Protein AF-A0A972FW28-F1 (afdb_monomer_lite)

pLDDT: mean 92.09, std 13.22, range [39.72, 98.81]

Sequence (197 aa):
MSNLDALEMPASIESLQFKFINSFEPTNIYWDKGSGAKMDGAFWRPAPPQGYFILGDYCQGNYLQPSGQVLVVKDDGSGLLAKPVSYKQIWGDKKSGANEDGSIWMPEAPDGYTALGGVAQRGYTTPNLSNYRCVRNDLLTLGSAGELIWNDQKSGATEDISIWKIQSPGSSTPGTFFPQGNYNPVSSPVYVFKALS

Structure (mmCIF, N/CA/C/O backbone):
data_AF-A0A972FW28-F1
#
_entry.id   AF-A0A972FW28-F1
#
loop_
_atom_site.group_PDB
_atom_site.id
_atom_site.type_symbol
_atom_site.label_atom_id
_atom_site.label_alt_id
_atom_site.label_comp_id
_atom_site.label_asym_id
_atom_site.label_entity_id
_atom_site.label_seq_id
_atom_site.pdbx_PDB_ins_code
_atom_site.Cartn_x
_atom_site.Cartn_y
_atom_site.Cartn_z
_atom_site.occupancy
_atom_site.B_iso_or_equiv
_atom_site.auth_seq_id
_atom_site.auth_comp_id
_atom_site.auth_asym_id
_atom_site.auth_atom_id
_atom_site.pdbx_PDB_model_num
ATOM 1 N N . MET A 1 1 ? -36.035 2.568 51.839 1.00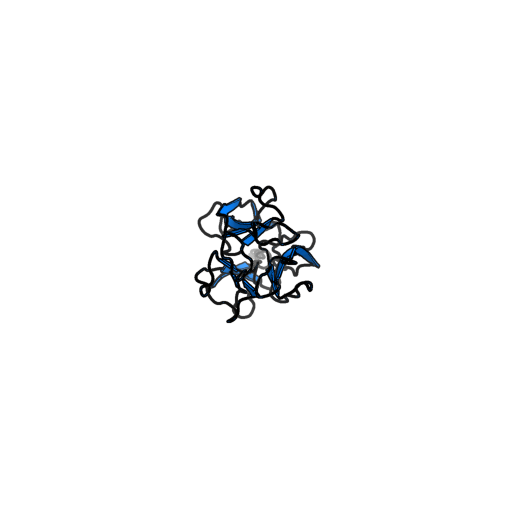 45.22 1 MET A N 1
ATOM 2 C CA . MET A 1 1 ? -36.123 1.761 50.606 1.00 45.22 1 MET A CA 1
ATOM 3 C C . MET A 1 1 ? -35.585 2.606 49.472 1.00 45.22 1 MET A C 1
ATOM 5 O O . MET A 1 1 ? -36.270 3.516 49.035 1.00 45.22 1 MET A O 1
ATOM 9 N N . SER A 1 2 ? -34.343 2.361 49.074 1.00 45.12 2 SER A N 1
ATOM 10 C CA . SER A 1 2 ? -33.757 2.944 47.867 1.00 45.12 2 SER A CA 1
ATOM 11 C C . SER A 1 2 ? -32.560 2.085 47.469 1.00 45.12 2 SER A C 1
ATOM 13 O O . SER A 1 2 ? -31.426 2.399 47.815 1.00 45.12 2 SER A O 1
ATOM 15 N N . ASN A 1 3 ? -32.824 0.971 46.790 1.00 39.72 3 ASN A N 1
ATOM 16 C CA . ASN A 1 3 ? -31.846 0.474 45.833 1.00 39.72 3 ASN A CA 1
ATOM 17 C C . ASN A 1 3 ? -32.174 1.206 44.539 1.00 39.72 3 ASN A C 1
ATOM 19 O O . ASN A 1 3 ? -33.173 0.904 43.892 1.00 39.72 3 ASN A O 1
ATOM 23 N N . LEU A 1 4 ? -31.387 2.242 44.246 1.00 46.62 4 LEU A N 1
ATOM 24 C CA . LEU A 1 4 ? -31.222 2.676 42.871 1.00 46.62 4 LEU A CA 1
ATOM 25 C C . LEU A 1 4 ? -30.594 1.489 42.150 1.00 46.62 4 LEU A C 1
ATOM 27 O O . LEU A 1 4 ? -29.535 1.017 42.570 1.00 46.62 4 LEU A O 1
ATOM 31 N N . ASP A 1 5 ? -31.261 1.015 41.107 1.00 47.22 5 ASP A N 1
ATOM 32 C CA . ASP A 1 5 ? -30.651 0.153 40.113 1.00 47.22 5 ASP A CA 1
ATOM 33 C C . ASP A 1 5 ? -29.319 0.785 39.705 1.00 47.22 5 ASP A C 1
ATOM 35 O O . ASP A 1 5 ? -29.266 1.901 39.177 1.00 47.22 5 ASP A O 1
ATOM 39 N N . ALA A 1 6 ? -28.227 0.096 40.030 1.00 47.06 6 ALA A N 1
ATOM 40 C CA . ALA A 1 6 ? -26.950 0.375 39.417 1.00 47.06 6 ALA A CA 1
ATOM 41 C C . ALA A 1 6 ? -27.167 0.161 37.920 1.00 47.06 6 ALA A C 1
ATOM 43 O O . ALA A 1 6 ? -27.346 -0.968 37.473 1.00 47.06 6 ALA A O 1
ATOM 44 N N . LEU A 1 7 ? -27.227 1.261 37.171 1.00 42.50 7 LEU A N 1
ATOM 45 C CA . LEU A 1 7 ? -27.084 1.255 35.725 1.00 42.50 7 LEU A CA 1
ATOM 46 C C . LEU A 1 7 ? -25.806 0.471 35.414 1.00 42.50 7 LEU A C 1
ATOM 48 O O . LEU A 1 7 ? -24.701 0.988 35.586 1.00 42.50 7 LEU A O 1
ATOM 52 N N . GLU A 1 8 ? -25.955 -0.789 35.011 1.00 46.81 8 GLU A N 1
ATOM 53 C CA . GLU A 1 8 ? -24.900 -1.518 34.324 1.00 46.81 8 GLU A CA 1
ATOM 54 C C . GLU A 1 8 ? -24.481 -0.653 33.135 1.00 46.81 8 GLU A C 1
ATOM 56 O O . GLU A 1 8 ? -25.237 -0.445 32.184 1.00 46.81 8 GLU A O 1
ATOM 61 N N . MET A 1 9 ? -23.285 -0.075 33.225 1.00 44.19 9 MET A N 1
ATOM 62 C CA . MET A 1 9 ? -22.660 0.579 32.086 1.00 44.19 9 MET A CA 1
ATOM 63 C C . MET A 1 9 ? -22.424 -0.501 31.020 1.00 44.19 9 MET A C 1
ATOM 65 O O . MET A 1 9 ? -21.802 -1.520 31.335 1.00 44.19 9 MET A O 1
ATOM 69 N N . PRO A 1 10 ? -22.915 -0.334 29.783 1.00 46.16 10 PRO A N 1
ATOM 70 C CA . PRO A 1 10 ? -22.813 -1.378 28.777 1.00 46.16 10 PRO A CA 1
ATOM 71 C C . PRO A 1 10 ? -21.361 -1.567 28.315 1.00 46.16 10 PRO A C 1
ATOM 73 O O . PRO A 1 10 ? -20.623 -0.595 28.196 1.00 46.16 10 PRO A O 1
ATOM 76 N N . ALA A 1 11 ? -21.025 -2.841 28.072 1.00 47.53 11 ALA A N 1
ATOM 77 C CA . ALA A 1 11 ? -19.997 -3.441 27.210 1.00 47.53 11 ALA A CA 1
ATOM 78 C C . ALA A 1 11 ? -18.666 -2.693 26.961 1.00 47.53 11 ALA A C 1
ATOM 80 O O . ALA A 1 11 ? -18.626 -1.537 26.561 1.00 47.53 11 ALA A O 1
ATOM 81 N N . SER A 1 12 ? -17.566 -3.442 27.109 1.00 50.25 12 SER A N 1
ATOM 82 C CA . SER A 1 12 ? -16.195 -3.136 26.669 1.00 50.25 12 SER A CA 1
ATOM 83 C C . SER A 1 12 ? -16.096 -2.059 25.583 1.00 50.25 12 SER A C 1
ATOM 85 O O . SER A 1 12 ? -16.604 -2.244 24.478 1.00 50.25 12 SER A O 1
ATOM 87 N N . ILE A 1 13 ? -15.391 -0.965 25.874 1.00 55.12 13 ILE A N 1
ATOM 88 C CA . ILE A 1 13 ? -15.011 0.010 24.852 1.00 55.12 13 ILE A CA 1
ATOM 89 C C . ILE A 1 13 ? -14.053 -0.714 23.900 1.00 55.12 13 ILE A C 1
ATOM 91 O O . ILE A 1 13 ? -12.895 -0.907 24.256 1.00 55.12 13 ILE A O 1
ATOM 95 N N . GLU A 1 14 ? -14.531 -1.151 22.731 1.00 68.75 14 GLU A N 1
ATOM 96 C CA . GLU A 1 14 ? -13.661 -1.641 21.659 1.00 68.75 14 GLU A CA 1
ATOM 97 C C . GLU A 1 14 ? -12.684 -0.509 21.309 1.00 68.75 14 GLU A C 1
ATOM 99 O O . GLU A 1 14 ? -13.082 0.530 20.774 1.00 68.75 14 GLU A O 1
ATOM 104 N N . SER A 1 15 ? -11.411 -0.658 21.679 1.00 86.25 15 SER A N 1
ATOM 105 C CA . SER A 1 15 ? -10.432 0.417 21.528 1.00 86.25 15 SER A CA 1
ATOM 106 C C . SER A 1 15 ? -9.489 0.139 20.360 1.00 86.25 15 SER A C 1
ATOM 108 O O . SER A 1 15 ? -8.637 -0.748 20.413 1.00 86.25 15 SER A O 1
ATOM 110 N N . LEU A 1 16 ? -9.613 0.934 19.292 1.00 94.06 16 LEU A N 1
ATOM 111 C CA . LEU A 1 16 ? -8.594 1.009 18.248 1.00 94.06 16 LEU A CA 1
ATOM 112 C C . LEU A 1 16 ? -7.635 2.161 18.547 1.00 94.06 16 LEU A C 1
ATOM 114 O O . LEU A 1 16 ? -8.039 3.318 18.657 1.00 94.06 16 LEU A O 1
ATOM 118 N N . GLN A 1 17 ? -6.350 1.845 18.646 1.00 95.19 17 GLN A N 1
ATOM 119 C CA . GLN A 1 17 ? -5.285 2.826 18.816 1.00 95.19 17 GLN A CA 1
ATOM 120 C C . GLN A 1 17 ? -4.613 3.114 17.479 1.00 95.19 17 GLN A C 1
ATOM 122 O O . GLN A 1 17 ? -4.315 2.199 16.710 1.00 95.19 17 GLN A O 1
ATOM 127 N N . PHE A 1 18 ? -4.311 4.389 17.249 1.00 95.12 18 PHE A N 1
ATOM 128 C CA . PHE A 1 18 ? -3.627 4.888 16.063 1.00 95.12 18 PHE A CA 1
ATOM 129 C C . PHE A 1 18 ? -2.255 5.430 16.439 1.00 95.12 18 PHE A C 1
ATOM 131 O O . PHE A 1 18 ? -2.115 6.157 17.425 1.00 95.12 18 PHE A O 1
ATOM 138 N N . LYS A 1 19 ? -1.241 5.130 15.629 1.00 95.50 19 LYS A N 1
ATOM 139 C CA . LYS A 1 19 ? 0.077 5.743 15.769 1.00 95.50 19 LYS A CA 1
ATOM 140 C C . LYS A 1 19 ? 0.703 5.990 14.407 1.00 95.50 19 LYS A C 1
ATOM 142 O O . LYS A 1 19 ? 0.842 5.067 13.614 1.00 95.50 19 LYS A O 1
ATOM 147 N N . PHE A 1 20 ? 1.132 7.224 14.166 1.00 96.44 20 PHE A N 1
ATOM 148 C CA . PHE A 1 20 ? 2.018 7.531 13.050 1.00 96.44 20 PHE A CA 1
ATOM 149 C C . PHE A 1 20 ? 3.457 7.208 13.440 1.00 96.44 20 PHE A C 1
ATOM 151 O O . PHE A 1 20 ? 3.930 7.622 14.502 1.00 96.44 20 PHE A O 1
ATOM 158 N N . ILE A 1 21 ? 4.148 6.457 12.588 1.00 98.00 21 ILE A N 1
ATOM 159 C CA . ILE A 1 21 ? 5.562 6.119 12.759 1.00 98.00 21 ILE A CA 1
ATOM 160 C C . ILE A 1 21 ? 6.348 6.516 11.514 1.00 98.00 21 ILE A C 1
ATOM 162 O O . ILE A 1 21 ? 5.815 6.522 10.409 1.00 98.00 21 ILE A O 1
ATOM 166 N N . ASN A 1 22 ? 7.626 6.812 11.706 1.00 97.44 22 ASN A N 1
ATOM 167 C CA . ASN A 1 22 ? 8.630 6.998 10.656 1.00 97.44 22 ASN A CA 1
ATOM 168 C C . ASN A 1 22 ? 9.766 5.963 10.777 1.00 97.44 22 ASN A C 1
ATOM 170 O O . ASN A 1 22 ? 10.847 6.155 10.229 1.00 97.44 22 ASN A O 1
ATOM 174 N N . SER A 1 23 ? 9.541 4.886 11.537 1.00 97.94 23 SER A N 1
ATOM 175 C CA . SER A 1 23 ? 10.466 3.763 11.661 1.00 97.94 23 SER A CA 1
ATOM 176 C C . SER A 1 23 ? 10.164 2.713 10.598 1.00 97.94 23 SER A C 1
ATOM 178 O O . SER A 1 23 ? 9.031 2.243 10.475 1.00 97.94 23 SER A O 1
ATOM 180 N N . PHE A 1 24 ? 11.198 2.313 9.866 1.00 98.31 24 PHE A N 1
ATOM 181 C CA . PHE A 1 24 ? 11.140 1.322 8.795 1.00 98.31 24 PHE A CA 1
ATOM 182 C C . PHE A 1 24 ? 12.217 0.256 9.007 1.00 98.31 24 PHE A C 1
ATOM 184 O O . PHE A 1 24 ? 13.194 0.485 9.724 1.00 98.31 24 PHE A O 1
ATOM 191 N N . GLU A 1 25 ? 12.039 -0.912 8.394 1.00 97.44 25 GLU A N 1
ATOM 192 C CA . GLU A 1 25 ? 13.105 -1.908 8.282 1.00 97.44 25 GLU A CA 1
ATOM 193 C C . GLU A 1 25 ? 14.327 -1.295 7.564 1.00 97.44 25 GLU A C 1
ATOM 195 O O . GLU A 1 25 ? 14.166 -0.466 6.664 1.00 97.44 25 GLU A O 1
ATOM 200 N N . PRO A 1 26 ? 15.562 -1.677 7.942 1.00 95.19 26 PRO A N 1
ATOM 201 C CA . PRO A 1 26 ? 16.783 -1.005 7.481 1.00 95.19 26 PRO A CA 1
ATOM 202 C C . PRO A 1 26 ? 17.089 -1.219 5.991 1.00 95.19 26 PRO A C 1
ATOM 204 O O . PRO A 1 26 ? 17.932 -0.524 5.424 1.00 95.19 26 PRO A O 1
ATOM 207 N N . THR A 1 27 ? 16.434 -2.189 5.356 1.00 96.06 27 THR A N 1
ATOM 208 C CA . THR A 1 27 ? 16.602 -2.515 3.941 1.00 96.06 27 THR A CA 1
ATOM 209 C C . THR A 1 27 ? 15.281 -2.365 3.214 1.00 96.06 27 THR A C 1
ATOM 211 O O . THR A 1 27 ? 14.251 -2.821 3.711 1.00 96.06 27 THR A O 1
ATOM 214 N N . ASN A 1 28 ? 15.324 -1.793 2.011 1.00 96.56 28 ASN A N 1
ATOM 215 C CA . ASN A 1 28 ? 14.162 -1.783 1.135 1.00 96.56 28 ASN A CA 1
ATOM 216 C C . ASN A 1 28 ? 13.755 -3.222 0.758 1.00 96.56 28 ASN A C 1
ATOM 218 O O . ASN A 1 28 ? 14.566 -4.158 0.779 1.00 96.56 28 ASN A O 1
ATOM 222 N N . ILE A 1 29 ? 12.476 -3.382 0.430 1.00 97.81 29 ILE A N 1
ATOM 223 C CA . ILE A 1 29 ? 11.915 -4.650 -0.037 1.00 97.81 29 ILE A CA 1
ATOM 224 C C . ILE A 1 29 ? 12.198 -4.822 -1.533 1.00 97.81 29 ILE A C 1
ATOM 226 O O . ILE A 1 29 ? 12.563 -5.915 -1.965 1.00 97.81 29 ILE A O 1
ATOM 230 N N . TYR A 1 30 ? 11.995 -3.733 -2.278 1.00 97.94 30 TYR A N 1
ATOM 231 C CA . TYR A 1 30 ? 12.201 -3.603 -3.713 1.00 97.94 30 TYR A CA 1
ATOM 232 C C . TYR A 1 30 ? 12.474 -2.134 -4.069 1.00 97.94 30 TYR A C 1
ATOM 234 O O . TYR A 1 30 ? 11.959 -1.211 -3.425 1.00 97.94 30 TYR A O 1
ATOM 242 N N . TRP A 1 31 ? 13.229 -1.934 -5.142 1.00 97.25 31 TRP A N 1
ATOM 243 C CA . TRP A 1 31 ? 13.366 -0.681 -5.873 1.00 97.25 31 TRP A CA 1
ATOM 244 C C . TRP A 1 31 ? 13.594 -0.979 -7.354 1.00 97.25 31 TRP A C 1
ATOM 246 O O . TRP A 1 31 ? 14.102 -2.039 -7.709 1.00 97.25 31 TRP A O 1
ATOM 256 N N . ASP A 1 32 ? 13.264 -0.046 -8.231 1.00 96.31 32 ASP A N 1
ATOM 257 C CA . ASP A 1 32 ? 13.287 -0.290 -9.675 1.00 96.31 32 ASP A CA 1
ATOM 258 C C . ASP A 1 32 ? 14.594 0.140 -10.365 1.00 96.31 32 ASP A C 1
ATOM 260 O O . ASP A 1 32 ? 14.641 0.304 -11.588 1.00 96.31 32 ASP A O 1
ATOM 264 N N . LYS A 1 33 ? 15.693 0.280 -9.608 1.00 96.88 33 LYS A N 1
ATOM 265 C CA . LYS A 1 33 ? 17.013 0.610 -10.169 1.00 96.88 33 LYS A CA 1
ATOM 266 C C . LYS A 1 33 ? 17.402 -0.369 -11.269 1.00 96.88 33 LYS A C 1
ATOM 268 O O . LYS A 1 33 ? 17.433 -1.575 -11.045 1.00 96.88 33 LYS A O 1
ATOM 273 N N . GLY A 1 34 ? 17.796 0.168 -12.420 1.00 95.75 34 GLY A N 1
ATOM 274 C CA . GLY A 1 34 ? 18.191 -0.623 -13.588 1.00 95.75 34 GLY A CA 1
ATOM 275 C C . GLY A 1 34 ? 17.031 -0.973 -14.519 1.00 95.75 34 GLY A C 1
ATOM 276 O O . GLY A 1 34 ? 17.289 -1.354 -15.654 1.00 95.75 34 GLY A O 1
ATOM 277 N N . SER A 1 35 ? 15.777 -0.753 -14.102 1.00 94.62 35 SER A N 1
ATOM 278 C CA . SER A 1 35 ? 14.613 -1.149 -14.899 1.00 94.62 35 SER A CA 1
ATOM 279 C C . SER A 1 35 ? 14.448 -0.354 -16.199 1.00 94.62 35 SER A C 1
ATOM 281 O O . SER A 1 35 ? 13.838 -0.804 -17.158 1.00 94.62 35 SER A O 1
ATOM 283 N N . GLY A 1 36 ? 14.953 0.880 -16.249 1.00 94.00 36 GLY A N 1
ATOM 284 C CA . GLY A 1 36 ? 14.668 1.787 -17.363 1.00 94.00 36 GLY A CA 1
ATOM 285 C C . GLY A 1 36 ? 13.236 2.338 -17.362 1.00 94.00 36 GLY A C 1
ATOM 286 O O . GLY A 1 36 ? 12.845 3.008 -18.324 1.00 94.00 36 GLY A O 1
ATOM 287 N N . ALA A 1 37 ? 12.465 2.111 -16.289 1.00 95.31 37 ALA A N 1
ATOM 288 C CA . ALA A 1 37 ? 11.227 2.834 -16.048 1.00 95.31 37 ALA A CA 1
ATOM 289 C C . ALA A 1 37 ? 11.481 4.351 -15.982 1.00 95.31 37 ALA A C 1
ATOM 291 O O . ALA A 1 37 ? 12.581 4.824 -15.693 1.00 95.31 37 ALA A O 1
ATOM 292 N N . LYS A 1 38 ? 10.449 5.141 -16.291 1.00 96.06 38 LYS A N 1
ATOM 293 C CA . LYS A 1 38 ? 10.559 6.612 -16.313 1.00 96.06 38 LYS A CA 1
ATOM 294 C C . LYS A 1 38 ? 10.575 7.262 -14.930 1.00 96.06 38 LYS A C 1
ATOM 296 O O . LYS A 1 38 ? 10.914 8.440 -14.830 1.00 96.06 38 LYS A O 1
ATOM 301 N N . MET A 1 39 ? 10.109 6.548 -13.916 1.00 97.56 39 MET A N 1
ATOM 302 C CA . MET A 1 39 ? 9.986 7.027 -12.545 1.00 97.56 39 MET A CA 1
ATOM 303 C C . MET A 1 39 ? 10.859 6.160 -11.660 1.00 97.56 39 MET A C 1
ATOM 305 O O . MET A 1 39 ? 10.898 4.964 -11.885 1.00 97.56 39 MET A O 1
ATOM 309 N N . ASP A 1 40 ? 11.475 6.744 -10.639 1.00 97.62 40 ASP A N 1
ATOM 310 C CA . ASP A 1 40 ? 12.163 5.977 -9.602 1.00 97.62 40 ASP A CA 1
ATOM 311 C C . ASP A 1 40 ? 11.168 5.588 -8.505 1.00 97.62 40 ASP A C 1
ATOM 313 O O . ASP A 1 40 ? 10.327 6.400 -8.115 1.00 97.62 40 ASP A O 1
ATOM 317 N N . GLY A 1 41 ? 11.269 4.374 -7.976 1.00 97.25 41 GLY A N 1
ATOM 318 C CA . GLY A 1 41 ? 10.399 3.847 -6.931 1.00 97.25 41 GLY A CA 1
ATOM 319 C C . GLY A 1 41 ? 11.170 2.988 -5.936 1.00 97.25 41 GLY A C 1
ATOM 320 O O . GLY A 1 41 ? 11.955 2.121 -6.312 1.00 97.25 41 GLY A O 1
ATOM 321 N N . ALA A 1 42 ? 10.930 3.205 -4.643 1.00 98.25 42 ALA A N 1
ATOM 322 C CA . ALA A 1 42 ? 11.452 2.355 -3.575 1.00 98.25 42 ALA A CA 1
ATOM 323 C C . ALA A 1 42 ? 10.362 2.019 -2.555 1.00 98.25 42 ALA A C 1
ATOM 325 O O . ALA A 1 42 ? 9.582 2.887 -2.150 1.00 98.25 42 ALA A O 1
ATOM 326 N N . PHE A 1 43 ? 10.342 0.758 -2.122 1.00 98.62 43 PHE A N 1
ATOM 327 C CA . PHE A 1 43 ? 9.331 0.198 -1.232 1.00 98.62 43 PHE A CA 1
ATOM 328 C C . PHE A 1 43 ? 9.951 -0.251 0.087 1.00 98.62 43 PHE A C 1
ATOM 330 O O . PHE A 1 43 ? 10.955 -0.967 0.117 1.00 98.62 43 PHE A O 1
ATOM 337 N N . TRP A 1 44 ? 9.323 0.144 1.189 1.00 98.69 44 TRP A N 1
ATOM 338 C CA . TRP A 1 44 ? 9.861 -0.012 2.534 1.00 98.69 44 TRP A CA 1
ATOM 339 C C . TRP A 1 44 ? 8.820 -0.602 3.469 1.00 98.69 44 TRP A C 1
ATOM 341 O O . TRP A 1 44 ? 7.661 -0.182 3.469 1.00 98.69 44 TRP A O 1
ATOM 351 N N . ARG A 1 45 ? 9.254 -1.537 4.314 1.00 98.44 45 ARG A N 1
ATOM 352 C CA . ARG A 1 45 ? 8.405 -2.103 5.356 1.00 98.44 45 ARG A CA 1
ATOM 353 C C . ARG A 1 45 ? 8.434 -1.221 6.598 1.00 98.44 45 ARG A C 1
ATOM 355 O O . ARG A 1 45 ? 9.524 -0.967 7.115 1.00 98.44 45 ARG A O 1
ATOM 362 N N . PRO A 1 46 ? 7.287 -0.769 7.125 1.00 98.50 46 PRO A N 1
ATOM 363 C CA . PRO A 1 46 ? 7.265 -0.114 8.422 1.00 98.50 46 PRO A CA 1
ATOM 364 C C . PRO A 1 46 ? 7.678 -1.067 9.548 1.00 98.50 46 PRO A C 1
ATOM 366 O O . PRO A 1 46 ? 7.323 -2.245 9.541 1.00 98.50 46 PRO A O 1
ATOM 369 N N . ALA A 1 47 ? 8.369 -0.532 10.552 1.00 98.12 47 ALA A N 1
ATOM 370 C CA . ALA A 1 47 ? 8.775 -1.242 11.760 1.00 98.12 47 ALA A CA 1
ATOM 371 C C . ALA A 1 47 ? 7.911 -0.769 12.948 1.00 98.12 47 ALA A C 1
ATOM 373 O O . ALA A 1 47 ? 8.319 0.153 13.670 1.00 98.12 47 ALA A O 1
ATOM 374 N N . PRO A 1 48 ? 6.691 -1.320 13.132 1.00 97.88 48 PRO A N 1
ATOM 375 C CA . PRO A 1 48 ? 5.795 -0.902 14.203 1.00 97.88 48 PRO A CA 1
ATOM 376 C C . PRO A 1 48 ? 6.348 -1.253 15.591 1.00 97.88 48 PRO A C 1
ATOM 378 O O . PRO A 1 48 ? 7.031 -2.267 15.753 1.00 97.88 48 PRO A O 1
ATOM 381 N N . PRO A 1 49 ? 6.012 -0.465 16.631 1.00 97.81 49 PRO A N 1
ATOM 382 C CA . PRO A 1 49 ? 6.263 -0.866 18.009 1.00 97.81 49 PRO A CA 1
ATOM 383 C C . PRO A 1 49 ? 5.468 -2.130 18.365 1.00 97.81 49 PRO A C 1
ATOM 385 O O . PRO A 1 49 ? 4.477 -2.475 17.721 1.00 97.81 49 PRO A O 1
ATOM 388 N N . GLN A 1 50 ? 5.873 -2.805 19.441 1.00 95.94 50 GLN A N 1
ATOM 389 C CA . GLN A 1 50 ? 5.239 -4.051 19.867 1.00 95.94 50 GLN A CA 1
ATOM 390 C C . GLN A 1 50 ? 3.716 -3.912 20.031 1.00 95.94 50 GLN A C 1
ATOM 392 O O . GLN A 1 50 ? 3.210 -3.003 20.693 1.00 95.94 50 GLN A O 1
ATOM 397 N N . GLY A 1 51 ? 2.994 -4.868 19.445 1.00 95.75 51 GLY A N 1
ATOM 398 C CA . GLY A 1 51 ? 1.535 -4.943 19.489 1.00 95.75 51 GLY A CA 1
ATOM 399 C C . GLY A 1 51 ? 0.819 -4.063 18.466 1.00 95.75 51 GLY A C 1
ATOM 400 O O . GLY A 1 51 ? -0.398 -4.154 18.385 1.00 95.75 51 GLY A O 1
ATOM 401 N N . TYR A 1 52 ? 1.539 -3.242 17.698 1.00 98.25 52 TYR A N 1
ATOM 402 C CA . TYR A 1 52 ? 0.978 -2.526 16.555 1.00 98.25 52 TYR A CA 1
ATOM 403 C C . TYR A 1 52 ? 1.182 -3.323 15.264 1.00 98.25 52 TYR A C 1
ATOM 405 O O . TYR A 1 52 ? 2.158 -4.058 15.104 1.00 98.25 52 TYR A O 1
ATOM 413 N N . PHE A 1 53 ? 0.252 -3.141 14.337 1.00 98.50 53 PHE A N 1
ATOM 414 C CA . PHE A 1 53 ? 0.185 -3.808 13.049 1.00 98.50 53 PHE A CA 1
ATOM 415 C C . PHE A 1 53 ? 0.241 -2.789 11.914 1.00 98.50 53 PHE A C 1
ATOM 417 O O . PHE A 1 53 ? -0.273 -1.672 12.036 1.00 98.50 53 PHE A O 1
ATOM 424 N N . ILE A 1 54 ? 0.863 -3.189 10.808 1.00 98.62 54 ILE A N 1
ATOM 425 C CA . ILE A 1 54 ? 0.893 -2.399 9.577 1.00 98.62 54 ILE A CA 1
ATOM 426 C C . ILE A 1 54 ? -0.408 -2.591 8.793 1.00 98.62 54 ILE A C 1
ATOM 428 O O . ILE A 1 54 ? -1.058 -3.635 8.879 1.00 98.62 54 ILE A O 1
ATOM 432 N N . LEU A 1 55 ? -0.749 -1.582 7.996 1.00 98.50 55 LEU A N 1
ATOM 433 C CA . LEU A 1 55 ? -1.902 -1.584 7.088 1.00 98.50 55 LEU A CA 1
ATOM 434 C C . LEU A 1 55 ? -1.487 -1.580 5.611 1.00 98.50 55 LEU A C 1
ATOM 436 O O . LEU A 1 55 ? -2.334 -1.468 4.732 1.00 98.50 55 LEU A O 1
ATOM 440 N N . GLY A 1 56 ?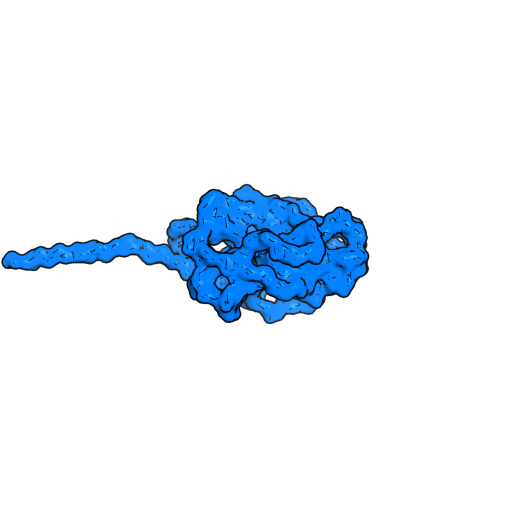 -0.182 -1.688 5.363 1.00 98.56 56 GLY A N 1
ATOM 441 C CA . GLY A 1 56 ? 0.467 -1.711 4.060 1.00 98.56 56 GLY A CA 1
ATOM 442 C C . GLY A 1 56 ? 1.916 -1.253 4.179 1.00 98.56 56 GLY A C 1
ATOM 443 O O . GLY A 1 56 ? 2.340 -0.754 5.227 1.00 98.56 56 GLY A O 1
ATOM 444 N N . ASP A 1 57 ? 2.677 -1.457 3.110 1.00 98.75 57 ASP A N 1
ATOM 445 C CA . ASP A 1 57 ? 4.051 -0.973 3.014 1.00 98.75 57 ASP A CA 1
ATOM 446 C C . ASP A 1 57 ? 4.070 0.505 2.575 1.00 98.75 57 ASP A C 1
ATOM 448 O O . ASP A 1 57 ? 3.052 1.088 2.182 1.00 98.75 57 ASP A O 1
ATOM 452 N N . TYR A 1 58 ? 5.237 1.134 2.664 1.00 98.69 58 TYR A N 1
ATOM 453 C CA . TYR A 1 58 ? 5.474 2.504 2.221 1.00 98.69 58 TYR A CA 1
ATOM 454 C C . TYR A 1 58 ? 6.146 2.516 0.848 1.00 98.69 58 TYR A C 1
ATOM 456 O O . TYR A 1 58 ? 7.004 1.680 0.571 1.00 98.69 58 TYR A O 1
ATOM 464 N N . CYS A 1 59 ? 5.783 3.480 0.003 1.00 98.44 59 CYS A N 1
ATOM 465 C CA . CYS A 1 59 ? 6.405 3.701 -1.299 1.00 98.44 59 CYS A CA 1
ATOM 466 C C . CYS A 1 59 ? 6.778 5.179 -1.448 1.00 98.44 59 CYS A C 1
ATOM 468 O O . CYS A 1 59 ? 6.010 6.059 -1.050 1.00 98.44 59 CYS A O 1
ATOM 470 N N . GLN A 1 60 ? 7.935 5.451 -2.050 1.00 97.69 60 GLN A N 1
ATOM 471 C CA . GLN A 1 60 ? 8.343 6.802 -2.425 1.00 97.69 60 GLN A CA 1
ATOM 472 C C . GLN A 1 60 ? 8.987 6.840 -3.810 1.00 97.69 60 GLN A C 1
ATOM 474 O O . GLN A 1 60 ? 9.628 5.881 -4.235 1.00 97.69 60 GLN A O 1
ATOM 479 N N . GLY A 1 61 ? 8.843 7.984 -4.480 1.00 97.81 61 GLY A N 1
ATOM 480 C CA . GLY A 1 61 ? 9.292 8.207 -5.856 1.00 97.81 61 GLY A CA 1
ATOM 481 C C . GLY A 1 61 ? 10.786 8.538 -6.006 1.00 97.81 61 GLY A C 1
ATOM 482 O O . GLY A 1 61 ? 11.122 9.491 -6.703 1.00 97.81 61 GLY A O 1
ATOM 483 N N . ASN A 1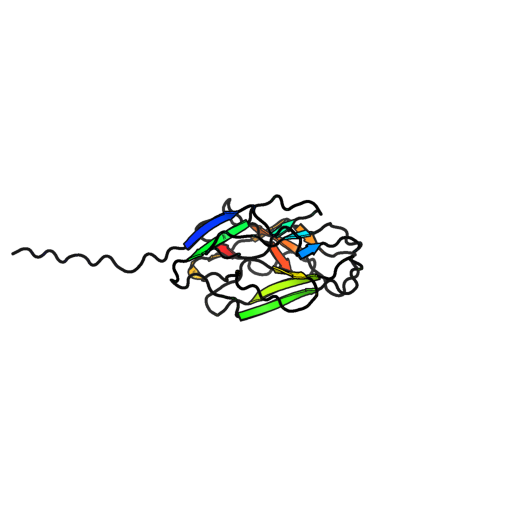 62 ? 11.667 7.887 -5.237 1.00 97.44 62 ASN A N 1
ATOM 484 C CA . ASN A 1 62 ? 13.130 8.032 -5.309 1.00 97.44 62 ASN A CA 1
ATOM 485 C C . ASN A 1 62 ? 13.836 6.914 -4.508 1.00 97.44 62 ASN A C 1
ATOM 487 O O . ASN A 1 62 ? 13.204 6.194 -3.738 1.00 97.44 62 ASN A O 1
ATOM 491 N N . TYR A 1 63 ? 15.165 6.820 -4.615 1.00 97.31 63 TYR A N 1
ATOM 492 C CA . TYR A 1 63 ? 15.977 5.781 -3.954 1.00 97.31 63 TYR A CA 1
ATOM 493 C C . TYR A 1 63 ? 16.597 6.169 -2.602 1.00 97.31 63 TYR A C 1
ATOM 495 O O . TYR A 1 63 ? 17.543 5.516 -2.150 1.00 97.31 63 TYR A O 1
ATOM 503 N N . LEU A 1 64 ? 16.141 7.256 -1.979 1.00 97.25 64 LEU A N 1
ATOM 504 C CA . LEU A 1 64 ? 16.630 7.673 -0.665 1.00 97.25 64 LEU A CA 1
ATOM 505 C C . LEU A 1 64 ? 16.049 6.785 0.445 1.00 97.25 64 LEU A C 1
ATOM 507 O O . LEU A 1 64 ? 15.129 5.999 0.227 1.00 97.25 64 LEU A O 1
ATOM 511 N N . GLN A 1 65 ? 16.584 6.937 1.657 1.00 96.88 65 GLN A N 1
ATOM 512 C CA . GLN A 1 65 ? 15.966 6.378 2.862 1.00 96.88 65 GLN A CA 1
ATOM 513 C C . GLN A 1 65 ? 14.525 6.905 3.027 1.00 96.88 65 GLN A C 1
ATOM 515 O O . GLN A 1 65 ? 14.231 8.018 2.567 1.00 96.88 65 GLN A O 1
ATOM 520 N N . PRO A 1 66 ? 13.628 6.130 3.662 1.00 97.25 66 PRO A N 1
ATOM 521 C CA . PRO A 1 66 ? 12.227 6.498 3.777 1.00 97.25 66 PRO A CA 1
ATOM 522 C C . PRO A 1 66 ? 12.063 7.757 4.634 1.00 97.25 66 PRO A C 1
ATOM 524 O O . PRO A 1 66 ? 12.572 7.830 5.751 1.00 97.25 66 PRO A O 1
ATOM 527 N N . SER A 1 67 ? 11.360 8.759 4.103 1.00 95.88 67 SER A N 1
ATOM 528 C CA . SER A 1 67 ? 11.176 10.066 4.761 1.00 95.88 67 SER A CA 1
ATOM 529 C C . SER A 1 67 ? 9.739 10.344 5.212 1.00 95.88 67 SER A C 1
ATOM 531 O O . SER A 1 67 ? 9.488 11.323 5.916 1.00 95.88 67 SER A O 1
ATOM 533 N N . GLY A 1 68 ? 8.791 9.493 4.815 1.00 94.81 68 GLY A N 1
ATOM 534 C CA . GLY A 1 68 ? 7.380 9.617 5.163 1.00 94.81 68 GLY A CA 1
ATOM 535 C C . GLY A 1 68 ? 7.017 9.052 6.535 1.00 94.81 68 GLY A C 1
ATOM 536 O O . GLY A 1 68 ? 7.831 8.473 7.255 1.00 94.81 68 GLY A O 1
ATOM 537 N N . GLN A 1 69 ? 5.739 9.200 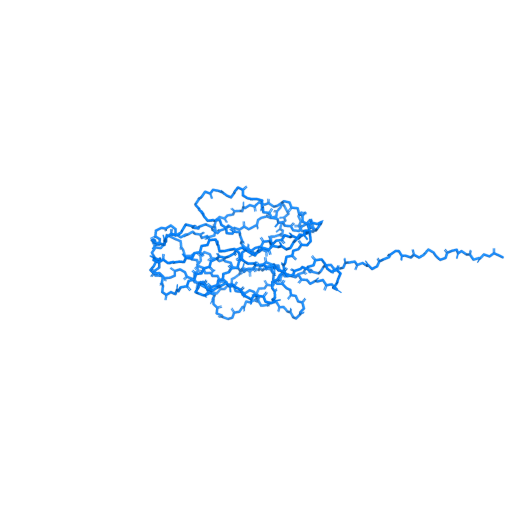6.874 1.00 95.94 69 GLN A N 1
ATOM 538 C CA . GLN A 1 69 ? 5.114 8.536 8.011 1.00 95.94 69 GLN A CA 1
ATOM 539 C C . GLN A 1 69 ? 4.059 7.556 7.514 1.00 95.94 69 GLN A C 1
ATOM 541 O O . GLN A 1 69 ? 3.398 7.818 6.512 1.00 95.94 69 GLN A O 1
ATOM 546 N N . VAL A 1 70 ? 3.876 6.462 8.245 1.00 97.19 70 VAL A N 1
ATOM 547 C CA . VAL A 1 70 ? 2.789 5.505 8.030 1.00 97.19 70 VAL A CA 1
ATOM 548 C C . VAL A 1 70 ? 1.960 5.340 9.296 1.00 97.19 70 VAL A C 1
ATOM 550 O O . VAL A 1 70 ? 2.471 5.427 10.416 1.00 97.19 70 VAL A O 1
ATOM 553 N N . LEU A 1 71 ? 0.670 5.098 9.114 1.00 97.12 71 LEU A N 1
ATOM 554 C CA . LEU A 1 71 ? -0.258 4.777 10.181 1.00 97.12 71 LEU A CA 1
ATOM 555 C C . LEU A 1 71 ? -0.154 3.290 10.525 1.00 97.12 71 LEU A C 1
ATOM 557 O O . LEU A 1 71 ? -0.317 2.425 9.665 1.00 97.12 71 LEU A O 1
ATOM 561 N N . VAL A 1 72 ? 0.062 3.000 11.802 1.00 98.25 72 VAL A N 1
ATOM 562 C CA . VAL A 1 72 ? -0.025 1.652 12.363 1.00 98.25 72 VAL A CA 1
ATOM 563 C C . VAL A 1 72 ? -1.091 1.621 13.444 1.00 98.25 72 VAL A C 1
ATOM 565 O O . VAL A 1 72 ? -1.368 2.634 14.096 1.00 98.25 72 VAL A O 1
ATOM 568 N N . VAL A 1 73 ? -1.702 0.455 13.629 1.00 97.69 73 VAL A N 1
ATOM 569 C CA . VAL A 1 73 ? -2.871 0.304 14.499 1.00 97.69 73 VAL A CA 1
ATOM 570 C C . VAL A 1 73 ? -2.733 -0.854 15.464 1.00 97.69 73 VAL A C 1
ATOM 572 O O . VAL A 1 73 ? -2.010 -1.814 15.208 1.00 97.69 73 VAL A O 1
ATOM 575 N N . LYS A 1 74 ? -3.444 -0.765 16.579 1.00 96.88 74 LYS A N 1
ATOM 576 C CA . LYS A 1 74 ? -3.529 -1.818 17.585 1.00 96.88 74 LYS A CA 1
ATOM 577 C C . LYS A 1 74 ? -4.953 -1.881 18.113 1.00 96.88 74 LYS A C 1
ATOM 579 O O . LYS A 1 74 ? -5.501 -0.837 18.454 1.00 96.88 74 LYS A O 1
ATOM 584 N N . ASP A 1 75 ? -5.508 -3.080 18.215 1.00 95.00 75 ASP A N 1
ATOM 585 C CA . ASP A 1 75 ? -6.729 -3.335 18.971 1.00 95.00 75 ASP A CA 1
ATOM 586 C C . ASP A 1 75 ? -6.416 -4.061 20.291 1.00 95.00 75 ASP A C 1
ATOM 588 O O . ASP A 1 75 ? -5.286 -4.481 20.567 1.00 95.00 75 ASP A O 1
ATOM 592 N N . ASP A 1 76 ? -7.425 -4.153 21.145 1.00 91.31 76 ASP A N 1
ATOM 593 C CA . ASP A 1 76 ? -7.394 -4.833 22.443 1.00 91.31 76 ASP A CA 1
ATOM 594 C C . ASP A 1 76 ? -7.825 -6.310 22.357 1.00 91.31 76 ASP A C 1
ATOM 596 O O . ASP A 1 76 ? -8.077 -6.947 23.378 1.00 91.31 76 ASP A O 1
ATOM 600 N N . GLY A 1 77 ? -7.884 -6.874 21.145 1.00 88.75 77 GLY A N 1
ATOM 601 C CA . GLY A 1 77 ? -8.404 -8.219 20.894 1.00 88.75 77 GLY A CA 1
ATOM 602 C C . GLY A 1 77 ? -9.917 -8.278 20.666 1.00 88.75 77 GLY A C 1
ATOM 603 O O . GLY A 1 77 ? -10.454 -9.372 20.513 1.00 88.75 77 GLY A O 1
ATOM 604 N N . SER A 1 78 ? -10.595 -7.130 20.583 1.00 90.19 78 SER A N 1
ATOM 605 C CA . SER A 1 78 ? -12.011 -7.007 20.188 1.00 90.19 78 SER A CA 1
ATOM 606 C C . SER A 1 78 ? -12.318 -7.467 18.757 1.00 90.19 78 SER A C 1
ATOM 608 O O . SER A 1 78 ? -13.482 -7.575 18.380 1.00 90.19 78 SER A O 1
ATOM 610 N N . GLY A 1 79 ? -11.300 -7.766 17.944 1.00 95.00 79 GLY A N 1
ATOM 611 C CA . GLY A 1 79 ? -11.497 -8.221 16.569 1.00 95.00 79 GLY A CA 1
ATOM 612 C C . GLY A 1 79 ? -11.790 -7.074 15.605 1.00 95.00 79 GLY A C 1
ATOM 613 O O . GLY A 1 79 ? -12.366 -7.296 14.541 1.00 95.00 79 GLY A O 1
ATOM 614 N N . LEU A 1 80 ? -11.374 -5.848 15.937 1.00 96.88 80 LEU A N 1
ATOM 615 C CA . LEU A 1 80 ? -11.376 -4.719 14.999 1.00 96.88 80 LEU A CA 1
ATOM 616 C C . LEU A 1 80 ? -10.374 -4.931 13.859 1.00 96.88 80 LEU A C 1
ATOM 618 O O . LEU A 1 80 ? -10.523 -4.365 12.772 1.00 96.88 80 LEU A O 1
ATOM 622 N N . LEU A 1 81 ? -9.358 -5.760 14.110 1.00 98.06 81 LEU A N 1
ATOM 623 C CA . LEU A 1 81 ? -8.304 -6.113 13.175 1.00 98.06 81 LEU A CA 1
ATOM 624 C C . LEU A 1 81 ? -8.299 -7.621 12.905 1.00 98.06 81 LEU A C 1
ATOM 626 O O . LEU A 1 81 ? -8.340 -8.434 13.826 1.00 98.06 81 LEU A O 1
ATOM 630 N N . ALA A 1 82 ? -8.157 -8.007 11.639 1.00 98.25 82 ALA A N 1
ATOM 631 C CA . ALA A 1 82 ? -8.052 -9.408 11.230 1.00 98.25 82 ALA A CA 1
ATOM 632 C C . ALA A 1 82 ? -6.829 -9.646 10.341 1.00 98.25 82 ALA A C 1
ATOM 634 O O . ALA A 1 82 ? -6.333 -8.736 9.678 1.00 98.25 82 ALA A O 1
ATOM 635 N N . LYS A 1 83 ? -6.309 -10.875 10.327 1.00 98.31 83 LYS A N 1
ATOM 636 C CA . LYS A 1 83 ? -5.281 -11.266 9.351 1.00 98.31 83 LYS A CA 1
ATOM 637 C C . LYS A 1 83 ? -5.913 -11.381 7.955 1.00 98.31 83 LYS A C 1
ATOM 639 O O . LYS A 1 83 ? -7.066 -11.804 7.874 1.00 98.31 83 LYS A O 1
ATOM 644 N N . PRO A 1 84 ? -5.177 -11.057 6.880 1.00 98.44 84 PRO A N 1
ATOM 645 C CA . PRO A 1 84 ? -5.622 -11.375 5.529 1.00 98.44 84 PRO A CA 1
ATOM 646 C C . PRO A 1 84 ? -5.702 -12.897 5.349 1.00 98.44 84 PRO A C 1
ATOM 648 O O . PRO A 1 84 ? -4.951 -13.642 5.987 1.00 98.44 84 PRO A O 1
ATOM 651 N N . VAL A 1 85 ? -6.611 -13.353 4.489 1.00 98.31 85 VAL A N 1
ATOM 652 C CA . VAL A 1 85 ? -6.795 -14.783 4.178 1.00 98.31 85 VAL A CA 1
ATOM 653 C C . VAL A 1 85 ? -5.845 -15.260 3.080 1.00 98.31 85 VAL A C 1
ATOM 655 O O . VAL A 1 85 ? -5.478 -16.433 3.043 1.00 98.31 85 VAL A O 1
ATOM 658 N N . SER A 1 86 ? -5.407 -14.341 2.222 1.00 98.19 86 SER A N 1
ATOM 659 C CA . SER A 1 86 ? -4.481 -14.575 1.113 1.00 98.19 86 SER A CA 1
ATOM 660 C C . SER A 1 86 ? -3.924 -13.240 0.605 1.00 98.19 86 SER A C 1
ATOM 662 O O . SER A 1 86 ? -4.206 -12.174 1.158 1.00 98.19 86 SER A O 1
ATOM 664 N N . TYR A 1 87 ? -3.089 -13.291 -0.429 1.00 98.62 87 TYR A N 1
ATOM 665 C CA . TYR A 1 87 ? -2.557 -12.114 -1.106 1.00 98.62 87 TYR A CA 1
ATOM 666 C C . TYR A 1 87 ? -2.713 -12.306 -2.608 1.00 98.62 87 TYR A C 1
ATOM 668 O O . TYR A 1 87 ? -2.269 -13.316 -3.158 1.00 98.62 87 TYR A O 1
ATOM 676 N N . LYS A 1 88 ? -3.279 -11.303 -3.275 1.00 98.06 88 LYS A N 1
ATOM 677 C CA . LYS A 1 88 ? -3.418 -11.272 -4.727 1.00 98.06 88 LYS A CA 1
ATOM 678 C C . LYS A 1 88 ? -2.261 -10.493 -5.341 1.00 98.06 88 LYS A C 1
ATOM 680 O O . LYS A 1 88 ? -2.067 -9.323 -5.007 1.00 98.06 88 LYS A O 1
ATOM 685 N N . GLN A 1 89 ? -1.512 -11.118 -6.250 1.00 98.50 89 GLN A N 1
ATOM 686 C CA . GLN A 1 89 ? -0.475 -10.415 -7.006 1.00 98.50 89 GLN A CA 1
ATOM 687 C C . GLN A 1 89 ? -1.144 -9.386 -7.917 1.00 98.50 89 GLN A C 1
ATOM 689 O O . GLN A 1 89 ? -2.078 -9.715 -8.649 1.00 98.50 89 GLN A O 1
ATOM 694 N N . ILE A 1 90 ? -0.668 -8.146 -7.854 1.00 98.12 90 ILE A N 1
ATOM 695 C CA . ILE A 1 90 ? -1.076 -7.077 -8.770 1.00 98.12 90 ILE A CA 1
ATOM 696 C C . ILE A 1 90 ? -0.038 -6.912 -9.874 1.00 98.12 90 ILE A C 1
ATOM 698 O O . ILE A 1 90 ? -0.408 -6.614 -11.004 1.00 98.12 90 ILE A O 1
ATOM 702 N N . TRP A 1 91 ? 1.239 -7.110 -9.538 1.00 98.44 91 TRP A N 1
ATOM 703 C CA . TRP A 1 91 ? 2.351 -6.945 -10.463 1.00 98.44 91 TRP A CA 1
ATOM 704 C C . TRP A 1 91 ? 3.593 -7.716 -10.010 1.00 98.44 91 TRP A C 1
ATOM 706 O O . TRP A 1 91 ? 3.849 -7.836 -8.809 1.00 98.44 91 TRP A O 1
ATOM 716 N N . GLY A 1 92 ? 4.391 -8.179 -10.965 1.00 97.69 92 GLY A N 1
ATOM 717 C CA . GLY A 1 92 ? 5.756 -8.652 -10.782 1.00 97.69 92 GLY A CA 1
ATOM 718 C C . GLY A 1 92 ? 6.670 -8.136 -11.889 1.00 97.69 92 GLY A C 1
ATOM 719 O O . GLY A 1 92 ? 6.291 -8.071 -13.057 1.00 97.69 92 GLY A O 1
ATOM 720 N N . ASP A 1 93 ? 7.913 -7.838 -11.535 1.00 96.38 93 ASP A N 1
ATOM 721 C CA . ASP A 1 93 ? 8.865 -7.122 -12.385 1.00 96.38 93 ASP A CA 1
ATOM 722 C C . ASP A 1 93 ? 9.526 -7.970 -13.491 1.00 96.38 93 ASP A C 1
ATOM 724 O O . ASP A 1 93 ? 10.566 -7.609 -14.038 1.00 96.38 93 ASP A O 1
ATOM 728 N N . LYS A 1 94 ? 8.952 -9.118 -13.858 1.00 95.81 94 LYS A N 1
ATOM 729 C CA . LYS A 1 94 ? 9.570 -10.028 -14.833 1.00 95.81 94 LYS A CA 1
ATOM 730 C C . LYS A 1 94 ? 9.822 -9.308 -16.157 1.00 95.81 94 LYS A C 1
ATOM 732 O O . LYS A 1 94 ? 8.872 -8.871 -16.801 1.00 95.81 94 LYS A O 1
ATOM 737 N N . LYS A 1 95 ? 11.086 -9.309 -16.604 1.00 93.88 95 LYS A N 1
ATOM 738 C CA . LYS A 1 95 ? 11.612 -8.599 -17.794 1.00 93.88 95 LYS A CA 1
ATOM 739 C C . LYS A 1 95 ? 11.767 -7.080 -17.642 1.00 93.88 95 LYS A C 1
ATOM 741 O O . LYS A 1 95 ? 12.107 -6.435 -18.627 1.00 93.88 95 LYS A O 1
ATOM 746 N N . SER A 1 96 ? 11.598 -6.536 -16.437 1.00 91.00 96 SER A N 1
ATOM 747 C CA . SER A 1 96 ? 11.830 -5.117 -16.148 1.00 91.00 96 SER A CA 1
ATOM 748 C C . SER A 1 96 ? 13.286 -4.699 -16.365 1.00 91.00 96 SER A C 1
ATOM 750 O O . SER A 1 96 ? 13.553 -3.528 -16.552 1.00 91.00 96 SER A O 1
ATOM 752 N N . GLY A 1 97 ? 14.249 -5.625 -16.277 1.00 88.88 97 GLY A N 1
ATOM 753 C CA . GLY A 1 97 ? 15.676 -5.289 -16.290 1.00 88.88 97 GLY A CA 1
ATOM 754 C C . GLY A 1 97 ? 16.181 -4.648 -14.992 1.00 88.88 97 GLY A C 1
ATOM 755 O O . GLY A 1 97 ? 17.347 -4.262 -14.932 1.00 88.88 97 GLY A O 1
ATOM 756 N N . ALA A 1 98 ? 15.339 -4.548 -13.956 1.00 94.00 98 ALA A N 1
ATOM 757 C CA . ALA A 1 98 ? 15.755 -4.097 -12.636 1.00 94.00 98 ALA A CA 1
ATOM 758 C C . ALA A 1 98 ? 16.885 -4.978 -12.080 1.00 94.00 98 ALA A C 1
ATOM 760 O O . ALA A 1 98 ? 17.004 -6.165 -12.386 1.00 94.00 98 ALA A O 1
ATOM 761 N N . ASN A 1 99 ? 17.724 -4.383 -11.234 1.00 94.62 99 ASN A N 1
ATOM 762 C CA . ASN A 1 99 ? 18.848 -5.073 -10.600 1.00 94.62 99 ASN A CA 1
ATOM 763 C C . ASN A 1 99 ? 18.399 -6.119 -9.565 1.00 94.62 99 ASN A C 1
ATOM 765 O O . ASN A 1 99 ? 19.200 -6.959 -9.155 1.00 94.62 99 ASN A O 1
ATOM 769 N N . GLU A 1 100 ? 17.155 -6.028 -9.099 1.00 94.25 100 GLU A N 1
ATOM 770 C CA . GLU A 1 100 ? 16.556 -6.905 -8.099 1.00 94.25 100 GLU A CA 1
ATOM 771 C C . GLU A 1 100 ? 15.152 -7.294 -8.551 1.00 94.25 100 GLU A C 1
ATOM 773 O O . GLU A 1 100 ? 14.439 -6.445 -9.074 1.00 94.25 100 GLU A O 1
ATOM 778 N N . ASP A 1 101 ? 14.749 -8.539 -8.294 1.00 97.19 101 ASP A N 1
ATOM 779 C CA . ASP A 1 101 ? 13.395 -9.006 -8.594 1.00 97.19 101 ASP A CA 1
ATOM 780 C C . ASP A 1 101 ? 12.416 -8.611 -7.477 1.00 97.19 101 ASP A C 1
ATOM 782 O O . ASP A 1 101 ? 12.703 -8.757 -6.277 1.00 97.19 101 ASP A O 1
ATOM 786 N N . GLY A 1 102 ? 11.207 -8.206 -7.858 1.00 97.81 102 GLY A N 1
ATOM 787 C CA . GLY A 1 102 ? 10.174 -7.787 -6.918 1.00 97.81 102 GLY A CA 1
ATOM 788 C C . GLY A 1 102 ? 8.752 -7.909 -7.446 1.00 97.81 102 GLY A C 1
ATOM 789 O O . GLY A 1 102 ? 8.487 -8.035 -8.641 1.00 97.81 102 GLY A O 1
ATOM 790 N N . SER A 1 103 ? 7.806 -7.885 -6.514 1.00 98.62 103 SER A N 1
ATOM 791 C CA . SER A 1 103 ? 6.378 -7.941 -6.813 1.00 98.62 103 SER A CA 1
ATOM 792 C C . SER A 1 103 ? 5.551 -7.127 -5.826 1.00 98.62 103 SER A C 1
ATOM 794 O O . SER A 1 103 ? 5.944 -6.922 -4.674 1.00 98.62 103 SER A O 1
ATOM 796 N N . ILE A 1 104 ? 4.388 -6.663 -6.286 1.00 98.75 104 ILE A N 1
ATOM 797 C CA . ILE A 1 104 ? 3.421 -5.885 -5.510 1.00 98.75 104 ILE A CA 1
ATOM 798 C C . ILE A 1 104 ? 2.112 -6.665 -5.393 1.00 98.75 104 ILE A C 1
ATOM 800 O O . ILE A 1 104 ? 1.592 -7.207 -6.373 1.00 98.75 104 ILE A O 1
ATOM 804 N N . TRP A 1 105 ? 1.564 -6.693 -4.181 1.00 98.81 105 TRP A N 1
ATOM 805 C CA . TRP A 1 105 ? 0.410 -7.505 -3.812 1.00 98.81 105 TRP A CA 1
ATOM 806 C C . TRP A 1 105 ? -0.636 -6.669 -3.087 1.00 98.81 105 TRP A C 1
ATOM 808 O O . TRP A 1 105 ? -0.299 -5.776 -2.308 1.00 98.81 105 TRP A O 1
ATOM 818 N N . MET A 1 106 ? -1.907 -7.009 -3.291 1.00 98.12 106 MET A N 1
ATOM 819 C CA . MET A 1 106 ? -2.999 -6.531 -2.452 1.00 98.12 106 MET A CA 1
ATOM 820 C C . MET A 1 106 ? -3.436 -7.664 -1.512 1.00 98.12 106 MET A C 1
ATOM 822 O O . MET A 1 106 ? -3.776 -8.748 -1.997 1.00 98.12 106 MET A O 1
ATOM 826 N N . PRO A 1 107 ? -3.417 -7.460 -0.185 1.00 98.50 107 PRO A N 1
ATOM 827 C CA . PRO A 1 107 ? -3.922 -8.452 0.759 1.00 98.50 107 PRO A CA 1
ATOM 828 C C . PRO A 1 107 ? -5.428 -8.669 0.574 1.00 98.50 107 PRO A C 1
ATOM 830 O O . PRO A 1 107 ? -6.185 -7.713 0.402 1.00 98.50 107 PRO A O 1
ATOM 833 N N . GLU A 1 108 ? -5.870 -9.920 0.637 1.00 98.25 108 GLU A N 1
ATOM 834 C CA . GLU A 1 108 ? -7.283 -10.286 0.552 1.00 98.25 108 GLU A CA 1
ATOM 835 C C . GLU A 1 108 ? -7.847 -10.396 1.969 1.00 98.25 108 GLU A C 1
ATOM 837 O O . GLU A 1 108 ? -7.381 -11.191 2.791 1.00 98.25 108 GLU A O 1
ATOM 842 N N . ALA A 1 109 ? -8.809 -9.531 2.285 1.00 98.50 109 ALA A N 1
ATOM 843 C CA . ALA A 1 109 ? -9.409 -9.462 3.607 1.00 98.50 109 ALA A CA 1
ATOM 844 C C . ALA A 1 109 ? -10.457 -10.572 3.811 1.00 98.50 109 ALA A C 1
ATOM 846 O O . ALA A 1 109 ? -11.116 -10.963 2.848 1.00 98.50 109 ALA A O 1
ATOM 847 N N . PRO A 1 110 ? -10.640 -11.069 5.047 1.00 98.56 110 PRO A N 1
ATOM 848 C CA . PRO A 1 110 ? -11.790 -11.904 5.380 1.00 98.56 110 PRO A CA 1
ATOM 849 C C . PRO A 1 110 ? -13.104 -11.109 5.305 1.00 98.56 110 PRO A C 1
ATOM 851 O O . PRO A 1 110 ? -13.106 -9.877 5.373 1.00 98.56 110 PRO A O 1
ATOM 854 N N . ASP A 1 111 ? -14.229 -11.823 5.235 1.00 98.44 111 ASP A N 1
ATOM 855 C CA . ASP A 1 111 ? -15.568 -11.227 5.219 1.00 98.44 111 ASP A CA 1
ATOM 856 C C . ASP A 1 111 ? -15.782 -10.260 6.394 1.00 98.44 111 ASP A C 1
ATOM 858 O O . ASP A 1 111 ? -15.492 -10.574 7.549 1.00 98.44 111 ASP A O 1
ATOM 862 N N . GLY A 1 112 ? -16.304 -9.067 6.096 1.00 98.44 112 GLY A N 1
ATOM 863 C CA . GLY A 1 112 ? -16.516 -8.003 7.087 1.00 98.44 112 GLY A CA 1
ATOM 864 C C . GLY A 1 112 ? -15.298 -7.107 7.348 1.00 98.44 112 GLY A C 1
ATOM 865 O O . GLY A 1 112 ? -15.413 -6.154 8.124 1.00 98.44 112 GLY A O 1
ATOM 866 N N . TYR A 1 113 ? -14.169 -7.356 6.678 1.00 98.75 113 TYR A N 1
ATOM 867 C CA . TYR A 1 113 ? -12.946 -6.559 6.775 1.00 98.75 113 TYR A CA 1
ATOM 868 C C . TYR A 1 113 ? -12.486 -6.064 5.401 1.00 98.75 113 TYR A C 1
ATOM 870 O O . TYR A 1 113 ? -12.885 -6.579 4.359 1.00 98.75 113 TYR A O 1
ATOM 878 N N . THR A 1 114 ? -11.597 -5.073 5.408 1.00 98.50 114 THR A N 1
ATOM 879 C CA . THR A 1 114 ? -10.981 -4.496 4.211 1.00 98.50 114 THR A CA 1
ATOM 880 C C . THR A 1 114 ? -9.480 -4.296 4.429 1.00 98.50 114 THR A C 1
ATOM 882 O O . THR A 1 114 ? -9.034 -3.877 5.499 1.00 98.50 114 THR A O 1
ATOM 885 N N . ALA A 1 115 ? -8.678 -4.605 3.411 1.00 98.12 115 ALA A N 1
ATOM 886 C CA . ALA A 1 115 ? -7.258 -4.265 3.355 1.00 98.12 115 ALA A CA 1
ATOM 887 C C . ALA A 1 115 ? -7.095 -2.825 2.845 1.00 98.12 115 ALA A C 1
ATOM 889 O O . ALA A 1 115 ? -7.711 -2.467 1.844 1.00 98.12 115 ALA A O 1
ATOM 890 N N . LEU A 1 116 ? -6.286 -2.002 3.522 1.00 97.38 116 LEU A N 1
ATOM 891 C CA . LEU A 1 116 ? -6.157 -0.586 3.159 1.00 97.38 116 LEU A CA 1
ATOM 892 C C . LEU A 1 116 ? -5.034 -0.328 2.153 1.00 97.38 116 LEU A C 1
ATOM 894 O O . LEU A 1 116 ? -5.237 0.447 1.227 1.00 97.38 116 LEU A O 1
ATOM 898 N N . GLY A 1 117 ? -3.873 -0.963 2.318 1.00 97.94 117 GLY A N 1
ATOM 899 C CA . GLY A 1 117 ? -2.695 -0.719 1.491 1.00 97.94 117 GLY A CA 1
ATOM 900 C C . GLY A 1 117 ? -2.079 -1.981 0.905 1.00 97.94 117 GLY A C 1
ATOM 901 O O . GLY A 1 117 ? -2.210 -3.082 1.443 1.00 97.94 117 GLY A O 1
ATOM 902 N N . GLY A 1 118 ? -1.375 -1.796 -0.208 1.00 98.50 118 GLY A N 1
ATOM 903 C CA . GLY A 1 118 ? -0.583 -2.846 -0.832 1.00 98.50 118 GLY A CA 1
ATOM 904 C C . GLY A 1 118 ? 0.678 -3.183 -0.036 1.00 98.50 118 GLY A C 1
ATOM 905 O O . GLY A 1 118 ? 1.126 -2.435 0.838 1.00 98.50 118 GLY A O 1
ATOM 906 N N . VAL A 1 119 ? 1.274 -4.323 -0.369 1.00 98.75 119 VAL A N 1
ATOM 907 C CA . VAL A 1 119 ? 2.558 -4.768 0.181 1.00 98.75 119 VAL A CA 1
ATOM 908 C C . VAL A 1 119 ? 3.513 -5.123 -0.950 1.00 98.75 119 VAL A C 1
ATOM 910 O O . VAL A 1 119 ? 3.100 -5.651 -1.985 1.00 98.75 119 VAL A O 1
ATOM 913 N N . ALA A 1 120 ? 4.790 -4.819 -0.754 1.00 98.56 120 ALA A N 1
ATOM 914 C CA . ALA A 1 120 ? 5.853 -5.221 -1.660 1.00 98.56 120 ALA A CA 1
ATOM 915 C C . ALA A 1 120 ? 6.496 -6.522 -1.172 1.00 98.56 120 ALA A C 1
ATOM 917 O O . ALA A 1 120 ? 6.475 -6.865 0.015 1.00 98.56 120 ALA A O 1
ATOM 918 N N . GLN A 1 121 ? 7.110 -7.246 -2.097 1.00 98.38 121 GLN A N 1
ATOM 919 C CA . GLN A 1 121 ? 7.752 -8.519 -1.826 1.00 98.38 121 GLN A CA 1
ATOM 920 C C . GLN A 1 121 ? 9.002 -8.659 -2.682 1.00 98.38 121 GLN A C 1
ATOM 922 O O . GLN A 1 121 ? 8.971 -8.405 -3.884 1.00 98.38 121 GLN A O 1
ATOM 927 N N . ARG A 1 122 ? 10.099 -9.092 -2.054 1.00 97.62 122 ARG A N 1
ATOM 928 C CA . ARG A 1 122 ? 11.308 -9.480 -2.779 1.00 97.62 122 ARG A CA 1
ATOM 929 C C . ARG A 1 122 ? 11.047 -10.798 -3.505 1.00 97.62 122 ARG A C 1
ATOM 931 O O . ARG A 1 122 ? 10.591 -11.761 -2.879 1.00 97.62 122 ARG A O 1
ATOM 938 N N . GLY A 1 123 ? 11.349 -10.841 -4.799 1.00 97.62 123 GLY A N 1
ATOM 939 C CA . GLY A 1 123 ? 10.973 -11.945 -5.679 1.00 97.62 123 GLY A CA 1
ATOM 940 C C . GLY A 1 123 ? 9.455 -12.072 -5.853 1.00 97.62 123 GLY A C 1
ATOM 941 O O . GLY A 1 123 ? 8.715 -11.104 -5.698 1.00 97.62 123 GLY A O 1
ATOM 942 N N . TYR A 1 124 ? 8.990 -13.284 -6.172 1.00 97.62 124 TYR A N 1
ATOM 943 C CA . TYR A 1 124 ? 7.610 -13.547 -6.626 1.00 97.62 124 TYR A CA 1
ATOM 944 C C . TYR A 1 124 ? 6.814 -14.500 -5.725 1.00 97.62 124 TYR A C 1
ATOM 946 O O . TYR A 1 124 ? 5.711 -14.916 -6.071 1.00 97.62 124 TYR A O 1
ATOM 954 N N . THR A 1 125 ? 7.381 -14.921 -4.597 1.00 98.00 125 THR A N 1
ATOM 955 C CA . THR A 1 125 ? 6.676 -15.792 -3.650 1.00 98.00 125 THR A CA 1
ATOM 956 C C . THR A 1 125 ? 5.595 -15.006 -2.927 1.00 98.00 125 THR A C 1
ATOM 958 O O . THR A 1 125 ? 5.852 -13.878 -2.529 1.00 98.00 125 THR A O 1
ATOM 961 N N . THR A 1 126 ? 4.429 -15.602 -2.684 1.00 97.81 126 THR A N 1
ATOM 962 C CA . THR A 1 126 ? 3.350 -14.952 -1.926 1.00 97.81 126 THR A CA 1
ATOM 963 C C . THR A 1 126 ? 3.861 -14.390 -0.585 1.00 97.81 126 THR A C 1
ATOM 965 O O . THR A 1 126 ? 4.557 -15.112 0.138 1.00 97.81 126 THR A O 1
ATOM 968 N N . PRO A 1 127 ? 3.525 -13.134 -0.226 1.00 97.62 127 PRO A N 1
ATOM 969 C CA . PRO A 1 127 ? 3.904 -12.550 1.055 1.00 97.62 127 PRO A CA 1
ATOM 970 C C . PRO A 1 127 ? 3.380 -13.363 2.242 1.00 97.62 127 PRO A C 1
ATOM 972 O O . PRO A 1 127 ? 2.274 -13.899 2.213 1.00 97.62 127 PRO A O 1
ATOM 975 N N . ASN A 1 128 ? 4.153 -13.395 3.327 1.00 94.69 128 ASN A N 1
ATOM 976 C CA . ASN A 1 128 ? 3.735 -13.974 4.604 1.00 94.69 128 ASN A CA 1
ATOM 977 C C . ASN A 1 128 ? 4.025 -12.983 5.737 1.00 94.69 128 ASN A C 1
ATOM 979 O O . ASN A 1 128 ? 5.055 -13.062 6.409 1.00 94.69 128 ASN A O 1
ATOM 983 N N . LEU A 1 129 ? 3.132 -12.004 5.908 1.00 96.88 129 LEU A N 1
ATOM 984 C CA . LEU A 1 129 ? 3.312 -10.909 6.861 1.00 96.88 129 LEU A CA 1
ATOM 985 C C . LEU A 1 129 ? 2.443 -11.127 8.098 1.00 96.88 129 LEU A C 1
ATOM 987 O O . LEU A 1 129 ? 1.253 -10.811 8.127 1.00 96.88 129 LEU A O 1
ATOM 991 N N . SER A 1 130 ? 3.056 -11.631 9.168 1.00 94.94 130 SER A N 1
ATOM 992 C CA . SER A 1 130 ? 2.372 -11.856 10.448 1.00 94.94 130 SER A CA 1
ATOM 993 C C . SER A 1 130 ? 1.889 -10.559 11.117 1.00 94.94 130 SER A C 1
ATOM 995 O O . SER A 1 130 ? 0.966 -10.595 11.944 1.00 94.94 130 SER A O 1
ATOM 997 N N . ASN A 1 131 ? 2.480 -9.421 10.743 1.00 95.50 131 ASN A N 1
ATOM 998 C CA . ASN A 1 131 ? 2.231 -8.092 11.291 1.00 95.50 131 ASN A CA 1
ATOM 999 C C . ASN A 1 131 ? 1.281 -7.218 10.447 1.00 95.50 131 ASN A C 1
ATOM 1001 O O . ASN A 1 131 ? 1.021 -6.088 10.854 1.00 95.50 131 ASN A O 1
ATOM 1005 N N . TYR A 1 132 ? 0.748 -7.704 9.321 1.00 98.56 132 TYR A N 1
ATOM 1006 C CA . TYR A 1 132 ? -0.270 -6.983 8.545 1.00 98.56 132 TYR A CA 1
ATOM 1007 C C . TYR A 1 132 ? -1.676 -7.254 9.096 1.00 98.56 132 TYR A C 1
ATOM 1009 O O . TYR A 1 132 ? -1.981 -8.386 9.493 1.00 98.56 132 TYR A O 1
ATOM 1017 N N . ARG A 1 133 ? -2.557 -6.246 9.101 1.00 98.44 133 ARG A N 1
ATOM 1018 C CA . ARG A 1 133 ? -3.979 -6.428 9.431 1.00 98.44 133 ARG A CA 1
ATOM 1019 C C . ARG A 1 133 ? -4.920 -5.750 8.436 1.00 98.44 133 ARG A C 1
ATOM 1021 O O . ARG A 1 133 ? -4.681 -4.638 7.981 1.00 98.44 133 ARG A O 1
ATOM 1028 N N . CYS A 1 134 ? -6.021 -6.435 8.150 1.00 98.62 134 CYS A N 1
ATOM 1029 C CA . CYS A 1 134 ? -7.236 -5.877 7.573 1.00 98.62 134 CYS A CA 1
ATOM 1030 C C . CYS A 1 134 ? -8.087 -5.252 8.687 1.00 98.62 134 CYS A C 1
ATOM 1032 O O . CYS A 1 134 ? -8.003 -5.666 9.846 1.00 98.62 134 CYS A O 1
ATOM 1034 N N . VAL A 1 135 ? -8.914 -4.275 8.333 1.00 98.19 135 VAL A N 1
ATOM 1035 C CA . VAL A 1 135 ? -9.693 -3.461 9.274 1.00 98.19 135 VAL A CA 1
ATOM 1036 C C . VAL A 1 135 ? -11.179 -3.745 9.099 1.00 98.19 135 VAL A C 1
ATOM 1038 O O . VAL A 1 135 ? -11.643 -3.858 7.966 1.00 98.19 135 VAL A O 1
ATOM 1041 N N . ARG A 1 136 ? -11.922 -3.855 10.205 1.00 98.12 136 ARG A N 1
ATOM 1042 C CA . ARG A 1 136 ? -13.372 -4.082 10.187 1.00 98.12 136 ARG A CA 1
ATOM 1043 C C . ARG A 1 136 ? -14.097 -2.956 9.438 1.00 98.12 136 ARG A C 1
ATOM 1045 O O . ARG A 1 136 ? -13.785 -1.776 9.605 1.00 98.12 136 ARG A O 1
ATOM 1052 N N . ASN A 1 137 ? -15.056 -3.319 8.589 1.00 97.94 137 ASN A N 1
ATOM 1053 C CA . ASN A 1 137 ? -15.658 -2.400 7.616 1.00 97.94 137 ASN A CA 1
ATOM 1054 C C . ASN A 1 137 ? -16.420 -1.225 8.252 1.00 97.94 137 ASN A C 1
ATOM 1056 O O . ASN A 1 137 ? -16.500 -0.146 7.667 1.00 97.94 137 ASN A O 1
ATOM 1060 N N . ASP A 1 138 ? -16.964 -1.397 9.455 1.00 96.38 138 ASP A N 1
ATOM 1061 C CA . ASP A 1 138 ? -17.684 -0.352 10.189 1.00 96.38 138 ASP A CA 1
ATOM 1062 C C . ASP A 1 138 ? -16.783 0.810 10.639 1.00 96.38 138 ASP A C 1
ATOM 1064 O O . ASP A 1 138 ? -17.284 1.916 10.858 1.00 96.38 138 ASP A O 1
ATOM 1068 N N . LEU A 1 139 ? -15.465 0.608 10.686 1.00 95.00 139 LEU A N 1
ATOM 1069 C CA . LEU A 1 139 ? -14.470 1.638 10.998 1.00 95.00 139 LEU A CA 1
ATOM 1070 C C . LEU A 1 139 ? -14.061 2.481 9.780 1.00 95.00 139 LEU A C 1
ATOM 1072 O O . LEU A 1 139 ? -13.352 3.481 9.935 1.00 95.00 139 LEU A O 1
ATOM 1076 N N . LEU A 1 140 ? -14.482 2.089 8.573 1.00 95.56 140 LEU A N 1
ATOM 1077 C CA . LEU A 1 140 ? -13.952 2.614 7.316 1.00 95.56 140 LEU A CA 1
ATOM 1078 C C . LEU A 1 140 ? -14.961 3.444 6.523 1.00 95.56 140 LEU A C 1
ATOM 1080 O O . LEU A 1 140 ? -16.156 3.159 6.489 1.00 95.56 140 LEU A O 1
ATOM 1084 N N . THR A 1 141 ? -14.458 4.465 5.843 1.00 95.19 141 THR A N 1
ATOM 1085 C CA . THR A 1 141 ? -15.188 5.249 4.843 1.00 95.19 141 THR A CA 1
ATOM 1086 C C . THR A 1 141 ? -14.414 5.265 3.529 1.00 95.19 141 THR A C 1
ATOM 1088 O O . THR A 1 141 ? -13.258 4.836 3.473 1.00 95.19 141 THR A O 1
ATOM 1091 N N . LEU A 1 142 ? -15.055 5.743 2.465 1.00 94.56 142 LEU A N 1
ATOM 1092 C CA . LEU A 1 142 ? -14.393 5.955 1.185 1.00 94.56 142 LEU A CA 1
ATOM 1093 C C . LEU A 1 142 ? -13.367 7.085 1.306 1.00 94.56 142 LEU A C 1
ATOM 1095 O O . LEU A 1 142 ? -13.674 8.174 1.792 1.00 94.56 142 LEU A O 1
ATOM 1099 N N . GLY A 1 143 ? -12.158 6.799 0.839 1.00 93.62 143 GLY A N 1
ATOM 1100 C CA . GLY A 1 143 ? -11.150 7.791 0.502 1.00 93.62 143 GLY A CA 1
ATOM 1101 C C . GLY A 1 143 ? -11.070 7.982 -1.010 1.00 93.62 143 GLY A C 1
ATOM 1102 O O . GLY A 1 143 ? -11.986 7.636 -1.758 1.00 93.62 143 GLY A O 1
ATOM 1103 N N . SER A 1 144 ? -9.937 8.498 -1.467 1.00 93.62 144 SER A N 1
ATOM 1104 C CA . SER A 1 144 ? -9.618 8.623 -2.888 1.00 93.62 144 SER A CA 1
ATOM 1105 C C . SER A 1 144 ? -8.181 8.199 -3.163 1.00 93.62 144 SER A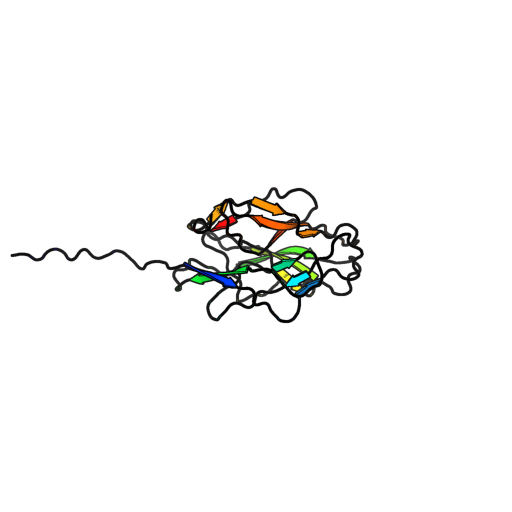 C 1
ATOM 1107 O O . SER A 1 144 ? -7.320 8.211 -2.280 1.00 93.62 144 SER A O 1
ATOM 1109 N N . ALA A 1 145 ? -7.903 7.828 -4.410 1.00 94.50 145 ALA A N 1
ATOM 1110 C CA . ALA A 1 145 ? -6.530 7.815 -4.887 1.00 94.50 145 ALA A CA 1
ATOM 1111 C C . ALA A 1 145 ? -6.058 9.260 -5.082 1.00 94.50 145 ALA A C 1
ATOM 1113 O O . ALA A 1 145 ? -6.773 10.083 -5.651 1.00 94.50 145 ALA A O 1
ATOM 1114 N N . GLY A 1 146 ? -4.866 9.551 -4.576 1.00 93.94 146 GLY A N 1
ATOM 1115 C CA . GLY A 1 146 ? -4.233 10.854 -4.666 1.00 93.94 146 GLY A CA 1
ATOM 1116 C C . GLY A 1 146 ? -3.222 10.942 -5.789 1.00 93.94 146 GLY A C 1
ATOM 1117 O O . GLY A 1 146 ? -3.475 10.547 -6.919 1.00 93.94 146 GLY A O 1
ATOM 1118 N N . GLU A 1 147 ? -2.053 11.485 -5.471 1.00 94.75 147 GLU A N 1
ATOM 1119 C CA . GLU A 1 147 ? -0.955 11.598 -6.426 1.00 94.75 147 GLU A CA 1
ATOM 1120 C C . GLU A 1 147 ? -0.373 10.222 -6.773 1.00 94.75 147 GLU A C 1
ATOM 1122 O O . GLU A 1 147 ? -0.212 9.355 -5.907 1.00 94.75 147 GLU A O 1
ATOM 1127 N N . LEU A 1 148 ? -0.003 10.058 -8.041 1.00 97.44 148 LEU A N 1
ATOM 1128 C CA . LEU A 1 148 ? 0.815 8.947 -8.510 1.00 97.44 148 LEU A CA 1
ATOM 1129 C C . LEU A 1 148 ? 2.208 9.026 -7.862 1.00 97.44 148 LEU A C 1
ATOM 1131 O O . LEU A 1 148 ? 2.880 10.052 -7.956 1.00 97.44 148 LEU A O 1
ATOM 1135 N N . ILE A 1 149 ? 2.642 7.942 -7.220 1.00 97.75 149 ILE A N 1
ATOM 1136 C CA . ILE A 1 149 ? 3.967 7.817 -6.595 1.00 97.75 149 ILE A CA 1
ATOM 1137 C C . ILE A 1 149 ? 4.971 7.240 -7.594 1.00 97.75 149 ILE A C 1
ATOM 1139 O O . ILE A 1 149 ? 6.068 7.772 -7.734 1.00 97.75 149 ILE A O 1
ATOM 1143 N N . TRP A 1 150 ? 4.597 6.150 -8.268 1.00 98.19 150 TRP A N 1
ATOM 1144 C CA . TRP A 1 150 ? 5.458 5.407 -9.188 1.00 98.19 150 TRP A CA 1
ATOM 1145 C C . TRP A 1 150 ? 4.614 4.594 -10.179 1.00 98.19 150 TRP A C 1
ATOM 1147 O O . TRP A 1 150 ? 3.489 4.200 -9.864 1.00 98.19 150 TRP A O 1
ATOM 1157 N N . ASN A 1 151 ? 5.147 4.336 -11.370 1.00 97.94 151 ASN A N 1
ATOM 1158 C CA . ASN A 1 151 ? 4.639 3.335 -12.303 1.00 97.94 151 ASN A CA 1
ATOM 1159 C C . ASN A 1 151 ? 5.811 2.693 -13.046 1.00 97.94 151 ASN A C 1
ATOM 1161 O O . ASN A 1 151 ? 6.890 3.278 -13.139 1.00 97.94 151 ASN A O 1
ATOM 1165 N N . ASP A 1 152 ? 5.579 1.519 -13.618 1.00 97.12 152 ASP A N 1
ATOM 1166 C CA . ASP A 1 152 ? 6.623 0.751 -14.290 1.00 97.12 152 ASP A CA 1
ATOM 1167 C C . ASP A 1 152 ? 6.742 1.056 -15.795 1.00 97.12 152 ASP A C 1
ATOM 1169 O O . ASP A 1 152 ? 7.362 0.296 -16.545 1.00 97.12 152 ASP A O 1
ATOM 1173 N N . GLN A 1 153 ? 6.172 2.171 -16.275 1.00 96.81 153 GLN A N 1
ATOM 1174 C CA . GLN A 1 153 ? 6.201 2.503 -17.699 1.00 96.81 153 GLN A CA 1
ATOM 1175 C C . GLN A 1 153 ? 7.636 2.570 -18.216 1.00 96.81 153 GLN A C 1
ATOM 1177 O O . GLN A 1 153 ? 8.439 3.365 -17.728 1.00 96.81 153 GLN A O 1
ATOM 1182 N N . LYS A 1 154 ? 7.889 1.831 -19.306 1.00 95.56 154 LYS A N 1
ATOM 1183 C CA . LYS A 1 154 ? 9.194 1.650 -19.975 1.00 95.56 154 LYS A CA 1
ATOM 1184 C C . LYS A 1 154 ? 10.155 0.666 -19.312 1.00 95.56 154 LYS A C 1
ATOM 1186 O O . LYS A 1 154 ? 11.206 0.441 -19.900 1.00 95.56 154 LYS A O 1
ATOM 1191 N N . SER A 1 155 ? 9.764 0.009 -18.222 1.00 93.75 155 SER A N 1
ATOM 1192 C CA . SER A 1 155 ? 10.563 -1.075 -17.644 1.00 93.75 155 SER A CA 1
ATOM 1193 C C . SER A 1 155 ? 10.723 -2.267 -18.602 1.00 93.75 155 SER A C 1
ATOM 1195 O O . SER A 1 155 ? 11.741 -2.938 -18.629 1.00 93.75 155 SER A O 1
ATOM 1197 N N . GLY A 1 156 ? 9.708 -2.545 -19.427 1.00 92.56 156 GLY A N 1
ATOM 1198 C CA . GLY A 1 156 ? 9.665 -3.772 -20.229 1.00 92.56 156 GLY A CA 1
ATOM 1199 C C . GLY A 1 156 ? 9.158 -4.991 -19.451 1.00 92.56 156 GLY A C 1
ATOM 1200 O O . GLY A 1 156 ? 9.165 -6.097 -20.001 1.00 92.56 156 GLY A O 1
ATOM 1201 N N . ALA A 1 157 ? 8.681 -4.790 -18.216 1.00 94.62 157 ALA A N 1
ATOM 1202 C CA . ALA A 1 157 ? 7.958 -5.805 -17.469 1.00 94.62 157 ALA A CA 1
ATOM 1203 C C . ALA A 1 157 ? 6.735 -6.313 -18.253 1.00 94.62 157 ALA A C 1
ATOM 1205 O O . ALA A 1 157 ? 6.179 -5.629 -19.114 1.00 94.62 157 ALA A O 1
ATOM 1206 N N . THR A 1 158 ? 6.333 -7.557 -17.991 1.00 93.06 158 THR A N 1
ATOM 1207 C CA . THR A 1 158 ? 5.185 -8.173 -18.679 1.00 93.06 158 THR A CA 1
ATOM 1208 C C . THR A 1 158 ? 3.827 -7.698 -18.174 1.00 93.06 158 THR A C 1
ATOM 1210 O O . THR A 1 158 ? 2.826 -7.908 -18.853 1.00 93.06 158 THR A O 1
ATOM 1213 N N . GLU A 1 159 ? 3.792 -7.145 -16.968 1.00 96.44 159 GLU A N 1
ATOM 1214 C CA . GLU A 1 159 ? 2.597 -6.643 -16.296 1.00 96.44 159 GLU A CA 1
ATOM 1215 C C . GLU A 1 159 ? 2.760 -5.136 -16.113 1.00 96.44 159 GLU A C 1
ATOM 1217 O O . GLU A 1 159 ? 3.878 -4.687 -15.898 1.00 96.44 159 GLU A O 1
ATOM 1222 N N . ASP A 1 160 ? 1.661 -4.383 -16.153 1.00 97.44 160 ASP A N 1
ATOM 1223 C CA . ASP A 1 160 ? 1.673 -2.935 -15.928 1.00 97.44 160 ASP A CA 1
ATOM 1224 C C . ASP A 1 160 ? 1.246 -2.625 -14.489 1.00 97.44 160 ASP A C 1
ATOM 1226 O O . ASP A 1 160 ? 0.337 -3.266 -13.952 1.00 97.44 160 ASP A O 1
ATOM 1230 N N . ILE A 1 161 ? 1.823 -1.590 -13.876 1.00 98.06 161 ILE A N 1
ATOM 1231 C CA . ILE A 1 161 ? 1.379 -1.105 -12.565 1.00 98.06 161 ILE A CA 1
ATOM 1232 C C . ILE A 1 161 ? 1.498 0.407 -12.410 1.00 98.06 161 ILE A C 1
ATOM 1234 O O . ILE A 1 161 ? 2.423 1.049 -12.902 1.00 98.06 161 ILE A O 1
ATOM 1238 N N . SER A 1 162 ? 0.574 0.975 -11.641 1.00 98.31 162 SER A N 1
ATOM 1239 C CA . SER A 1 162 ? 0.680 2.304 -11.052 1.00 98.31 162 SER A CA 1
ATOM 1240 C C . SER A 1 162 ? 0.421 2.251 -9.543 1.00 98.31 162 SER A C 1
ATOM 1242 O O . SER A 1 162 ? -0.439 1.512 -9.058 1.00 98.31 162 SER A O 1
ATOM 1244 N N . ILE A 1 163 ? 1.197 3.027 -8.790 1.00 98.38 163 ILE A N 1
ATOM 1245 C CA . ILE A 1 163 ? 1.171 3.097 -7.329 1.00 98.38 163 ILE A CA 1
ATOM 1246 C C . ILE A 1 163 ? 0.716 4.487 -6.917 1.00 98.38 163 ILE A C 1
ATOM 1248 O O . ILE A 1 163 ? 1.357 5.481 -7.255 1.00 98.38 163 ILE A O 1
ATOM 1252 N N . TRP A 1 164 ? -0.371 4.560 -6.160 1.00 98.00 164 TRP A N 1
ATOM 1253 C CA . TRP A 1 164 ? -1.034 5.816 -5.827 1.00 98.00 164 TRP A CA 1
ATOM 1254 C C . TRP A 1 164 ? -1.002 6.081 -4.326 1.00 98.00 164 TRP A C 1
ATOM 1256 O O . TRP A 1 164 ? -1.136 5.156 -3.519 1.00 98.00 164 TRP A O 1
ATOM 1266 N N . LYS A 1 165 ? -0.875 7.354 -3.936 1.00 96.25 165 LYS A N 1
ATOM 1267 C CA . LYS A 1 165 ? -1.140 7.766 -2.553 1.00 96.25 165 LYS A CA 1
ATOM 1268 C C . LYS A 1 165 ? -2.594 7.468 -2.207 1.00 96.25 165 LYS A C 1
ATOM 1270 O O . LYS A 1 165 ? -3.485 7.706 -3.019 1.00 96.25 165 LYS A O 1
ATOM 1275 N N . ILE A 1 166 ? -2.839 7.025 -0.981 1.00 95.56 166 ILE A N 1
ATOM 1276 C CA . ILE A 1 166 ? -4.191 6.972 -0.423 1.00 95.56 166 ILE A CA 1
ATOM 1277 C C . ILE A 1 166 ? -4.490 8.314 0.235 1.00 95.56 166 ILE A C 1
ATOM 1279 O O . ILE A 1 166 ? -3.744 8.757 1.110 1.00 95.56 166 ILE A O 1
ATOM 1283 N N . GLN A 1 167 ? -5.573 8.958 -0.183 1.00 91.94 167 GLN A N 1
ATOM 1284 C CA . GLN A 1 167 ? -6.052 10.210 0.383 1.00 91.94 167 GLN A CA 1
ATOM 1285 C C . GLN A 1 167 ? -7.292 9.974 1.239 1.00 91.94 167 GLN A C 1
ATOM 1287 O O . GLN A 1 167 ? -8.205 9.233 0.872 1.00 91.94 167 GLN A O 1
ATOM 1292 N N . SER A 1 168 ? -7.292 10.627 2.395 1.00 85.69 168 SER A N 1
ATOM 1293 C CA . SER A 1 168 ? -8.463 10.777 3.246 1.00 85.69 168 SER A CA 1
ATOM 1294 C C . SER A 1 168 ? -9.156 12.095 2.882 1.00 85.69 168 SER A C 1
ATOM 1296 O O . SER A 1 168 ? -8.455 13.037 2.507 1.00 85.69 168 SER A O 1
ATOM 1298 N N . PRO A 1 169 ? -10.494 12.199 2.983 1.00 76.25 169 PRO A N 1
ATOM 1299 C CA . PRO A 1 169 ? -11.182 13.490 2.943 1.00 76.25 169 PRO A CA 1
ATOM 1300 C C . PRO A 1 169 ? -10.665 14.470 4.012 1.00 76.25 169 PRO A C 1
ATOM 1302 O O . PRO A 1 169 ? -10.666 15.680 3.790 1.00 76.25 169 PRO A O 1
ATOM 1305 N N . GLY A 1 170 ? -10.186 13.942 5.143 1.00 71.25 170 GLY A N 1
ATOM 1306 C CA . GLY A 1 170 ? -9.503 14.693 6.192 1.00 71.25 170 GLY A CA 1
ATOM 1307 C C . GLY A 1 170 ? -7.996 14.844 5.948 1.00 71.25 170 GLY A C 1
ATOM 1308 O O . GLY A 1 170 ? -7.430 14.343 4.979 1.00 71.25 170 GLY A O 1
ATOM 1309 N N . SER A 1 171 ? -7.296 15.509 6.868 1.00 65.25 171 SER A N 1
ATOM 1310 C CA . SER A 1 171 ? -5.862 15.816 6.705 1.00 65.25 171 SER A CA 1
ATOM 1311 C C . SER A 1 171 ? -4.912 14.639 6.978 1.00 65.25 171 SER A C 1
ATOM 1313 O O . SER A 1 171 ? -3.714 14.751 6.720 1.00 65.25 171 SER A O 1
ATOM 1315 N N . SER A 1 172 ? -5.400 13.522 7.526 1.00 74.75 172 SER A N 1
ATOM 1316 C CA . SER A 1 172 ? -4.567 12.388 7.944 1.00 74.75 172 SER A CA 1
ATOM 1317 C C . SER A 1 172 ? -4.672 11.224 6.961 1.00 74.75 172 SER A C 1
ATOM 1319 O O . SER A 1 172 ? -5.659 10.492 6.944 1.00 74.75 172 SER A O 1
ATOM 1321 N N . THR A 1 173 ? -3.631 11.022 6.153 1.00 81.31 173 THR A N 1
ATOM 1322 C CA . THR A 1 173 ? -3.539 9.881 5.234 1.00 81.31 173 THR A CA 1
ATOM 1323 C C . THR A 1 173 ? -2.811 8.703 5.889 1.00 81.31 173 THR A C 1
ATOM 1325 O O . THR A 1 173 ? -1.913 8.919 6.700 1.00 81.31 173 THR A O 1
ATOM 1328 N N . PRO A 1 174 ? -3.133 7.441 5.550 1.00 84.31 174 PRO A N 1
ATOM 1329 C CA . PRO A 1 174 ? -2.473 6.278 6.152 1.00 84.31 174 PRO A CA 1
ATOM 1330 C C . PRO A 1 174 ? -0.969 6.162 5.856 1.00 84.31 174 PRO A C 1
ATOM 1332 O O . PRO A 1 174 ? -0.287 5.355 6.479 1.00 84.31 174 PRO A O 1
ATOM 1335 N N . GLY A 1 175 ? -0.452 6.902 4.871 1.00 91.56 175 GLY A N 1
ATOM 1336 C CA . GLY A 1 175 ? 0.949 6.833 4.448 1.00 91.56 175 GLY A CA 1
ATOM 1337 C C . GLY A 1 175 ? 1.335 5.568 3.674 1.00 91.56 175 GLY A C 1
ATOM 1338 O O . GLY A 1 175 ? 2.458 5.479 3.197 1.00 91.56 175 GLY A O 1
ATOM 1339 N N . THR A 1 176 ? 0.428 4.604 3.512 1.00 96.50 176 THR A N 1
ATOM 1340 C CA . THR A 1 176 ? 0.602 3.471 2.589 1.00 96.50 176 THR A CA 1
ATOM 1341 C C . THR A 1 176 ? 0.103 3.821 1.178 1.00 96.50 176 THR A C 1
ATOM 1343 O O . THR A 1 176 ? -0.307 4.956 0.912 1.00 96.50 176 THR A O 1
ATOM 1346 N N . PHE A 1 177 ? 0.162 2.862 0.257 1.00 97.81 177 PHE A N 1
ATOM 1347 C CA . PHE A 1 177 ? -0.152 3.048 -1.152 1.00 97.81 177 PHE A CA 1
ATOM 1348 C C . PHE A 1 177 ? -1.246 2.097 -1.639 1.00 97.81 177 PHE A C 1
ATOM 1350 O O . PHE A 1 177 ? -1.448 1.012 -1.093 1.00 97.81 177 PHE A O 1
ATOM 1357 N N . PHE A 1 178 ? -1.900 2.493 -2.728 1.00 98.00 178 PHE A N 1
ATOM 1358 C CA . PHE A 1 178 ? -2.848 1.662 -3.456 1.00 98.00 178 PHE A CA 1
ATOM 1359 C C . PHE A 1 178 ? -2.242 1.208 -4.797 1.00 98.00 178 PHE A C 1
ATOM 1361 O O . PHE A 1 178 ? -1.890 2.069 -5.613 1.00 98.00 178 PHE A O 1
ATOM 1368 N N . PRO A 1 179 ? -2.085 -0.108 -5.039 1.00 97.81 179 PRO A N 1
ATOM 1369 C CA . PRO A 1 179 ? -1.582 -0.625 -6.307 1.00 97.81 179 PRO A CA 1
ATOM 1370 C C . PRO A 1 179 ? -2.704 -0.862 -7.327 1.00 97.81 179 PRO A C 1
ATOM 1372 O O . PRO A 1 179 ? -3.722 -1.481 -7.022 1.00 97.81 179 PRO A O 1
ATOM 1375 N N . GLN A 1 180 ? -2.484 -0.437 -8.570 1.00 97.19 180 GLN A N 1
ATOM 1376 C CA . GLN A 1 180 ? -3.379 -0.689 -9.698 1.00 97.19 180 GLN A CA 1
ATOM 1377 C C . GLN A 1 180 ? -2.616 -1.336 -10.851 1.00 97.19 180 GLN A C 1
ATOM 1379 O O . GLN A 1 180 ? -1.664 -0.755 -11.354 1.00 97.19 180 GLN A O 1
ATOM 1384 N N . GLY A 1 181 ? -3.068 -2.508 -11.306 1.00 97.31 181 GLY A N 1
ATOM 1385 C CA . GLY A 1 181 ? -2.436 -3.291 -12.381 1.00 97.31 181 GLY A CA 1
ATOM 1386 C C . GLY A 1 181 ? -2.672 -2.745 -13.798 1.00 97.31 181 GLY A C 1
ATOM 1387 O O . GLY A 1 181 ? -3.105 -3.489 -14.674 1.00 97.31 181 GLY A O 1
ATOM 1388 N N . ASN A 1 182 ? -2.551 -1.428 -13.981 1.00 96.75 182 ASN A N 1
ATOM 1389 C CA . ASN A 1 182 ? -2.562 -0.707 -15.258 1.00 96.75 182 ASN A CA 1
ATOM 1390 C C . ASN A 1 182 ? -2.161 0.769 -15.029 1.00 96.75 182 ASN A C 1
ATOM 1392 O O . ASN A 1 182 ? -1.925 1.193 -13.896 1.00 96.75 182 ASN A O 1
ATOM 1396 N N . TYR A 1 183 ? -2.137 1.572 -16.096 1.00 96.69 183 TYR A N 1
ATOM 1397 C CA . TYR A 1 183 ? -1.775 3.000 -16.057 1.00 96.69 183 TYR A CA 1
ATOM 1398 C C . TYR A 1 183 ? -2.953 3.981 -15.993 1.00 96.69 183 TYR A C 1
ATOM 1400 O O . TYR A 1 183 ? -2.746 5.193 -16.054 1.00 96.69 183 TYR A O 1
ATOM 1408 N N . ASN A 1 184 ? -4.188 3.489 -15.913 1.00 95.38 184 ASN A N 1
ATOM 1409 C CA . ASN A 1 184 ? -5.367 4.349 -15.855 1.00 95.38 184 ASN A CA 1
ATOM 1410 C C . ASN A 1 184 ? -5.504 4.996 -14.462 1.00 95.38 184 ASN A C 1
ATOM 1412 O O . ASN A 1 184 ? -4.907 4.513 -13.498 1.00 95.38 184 ASN A O 1
ATOM 1416 N N . PRO A 1 185 ? -6.324 6.053 -14.318 1.00 90.94 185 PRO A N 1
ATOM 1417 C CA . PRO A 1 185 ? -6.745 6.535 -13.005 1.00 90.94 185 PRO A CA 1
ATOM 1418 C C . PRO A 1 185 ? -7.401 5.428 -12.169 1.00 90.94 185 PRO A C 1
ATOM 1420 O O . PRO A 1 185 ? -7.992 4.490 -12.716 1.00 90.94 185 PRO A O 1
ATOM 1423 N N . VAL A 1 186 ? -7.323 5.541 -10.841 1.00 92.94 186 VAL A N 1
ATOM 1424 C CA . VAL A 1 186 ? -7.902 4.535 -9.944 1.00 92.94 186 VAL A CA 1
ATOM 1425 C C . VAL A 1 186 ? -9.423 4.548 -10.007 1.00 92.94 186 VAL A C 1
ATOM 1427 O O . VAL A 1 186 ? -10.055 5.567 -9.738 1.00 92.94 186 VAL A O 1
ATOM 1430 N N . SER A 1 187 ? -10.008 3.398 -10.345 1.00 87.19 187 SER A N 1
ATOM 1431 C CA . SER A 1 187 ? -11.463 3.193 -10.393 1.00 87.19 187 SER A CA 1
ATOM 1432 C C . SER A 1 187 ? -11.991 2.307 -9.264 1.00 87.19 187 SER A C 1
ATOM 1434 O O . SER A 1 187 ? -13.197 2.256 -9.034 1.00 87.19 187 SER A O 1
ATOM 1436 N N . SER A 1 188 ? -11.106 1.576 -8.586 1.00 89.88 188 SER A N 1
ATOM 1437 C CA . SER A 1 188 ? -11.459 0.729 -7.446 1.00 89.88 188 SER A CA 1
ATOM 1438 C C . SER A 1 188 ? -11.668 1.570 -6.185 1.00 89.88 188 SER A C 1
ATOM 1440 O O . SER A 1 188 ? -10.992 2.588 -6.015 1.00 89.88 188 SER A O 1
ATOM 1442 N N . PRO A 1 189 ? -12.566 1.156 -5.273 1.00 92.31 189 PRO A N 1
ATOM 1443 C CA . PRO A 1 189 ? -12.751 1.863 -4.016 1.00 92.31 189 PRO A CA 1
ATOM 1444 C C . PRO A 1 189 ? -11.471 1.812 -3.175 1.00 92.31 189 PRO A C 1
ATOM 1446 O O . PRO A 1 189 ? -10.867 0.754 -2.989 1.00 92.31 189 PRO A O 1
ATOM 1449 N N . VAL A 1 190 ? -11.088 2.974 -2.652 1.00 94.00 190 VAL A N 1
ATOM 1450 C CA . VAL A 1 190 ? -10.006 3.145 -1.681 1.00 94.00 190 VAL A CA 1
ATOM 1451 C C . VAL A 1 190 ? -10.648 3.477 -0.341 1.00 94.00 190 VAL A C 1
ATOM 1453 O O . VAL A 1 190 ? -11.592 4.267 -0.289 1.00 94.00 190 VAL A O 1
ATOM 1456 N N . TYR A 1 191 ? -10.153 2.885 0.742 1.00 95.50 191 TYR A N 1
ATOM 1457 C CA . TYR A 1 191 ? -10.742 3.034 2.071 1.00 95.50 191 TYR A CA 1
ATOM 1458 C C . TYR A 1 191 ? -9.776 3.701 3.048 1.00 95.50 191 TYR A C 1
ATOM 1460 O O . TYR A 1 191 ? -8.563 3.498 2.996 1.00 95.50 191 TYR A O 1
ATOM 1468 N N . VAL A 1 192 ? -10.339 4.482 3.966 1.00 95.69 192 VAL A N 1
ATOM 1469 C CA . VAL A 1 192 ? -9.633 5.168 5.057 1.00 95.69 192 VAL A CA 1
ATOM 1470 C C . VAL A 1 192 ? -10.448 5.071 6.347 1.00 95.69 192 VAL A C 1
ATOM 1472 O O . VAL A 1 192 ? -11.629 4.725 6.325 1.00 95.69 192 VAL A O 1
ATOM 1475 N N . PHE A 1 193 ? -9.837 5.373 7.493 1.00 93.94 193 PHE A N 1
ATOM 1476 C CA . PHE A 1 193 ? -10.548 5.375 8.773 1.00 93.94 193 PHE A CA 1
ATOM 1477 C C . PHE A 1 193 ? -11.514 6.551 8.887 1.00 93.94 193 PHE A C 1
ATOM 1479 O O . PHE A 1 193 ? -11.107 7.703 8.733 1.00 93.94 193 PHE A O 1
ATOM 1486 N N . LYS A 1 194 ? -12.758 6.269 9.296 1.00 91.56 194 LYS A N 1
ATOM 1487 C CA . LYS A 1 194 ? -13.766 7.297 9.621 1.00 91.56 194 LYS A CA 1
ATOM 1488 C C . LYS A 1 194 ? -13.259 8.293 10.660 1.00 91.56 194 LYS A C 1
ATOM 1490 O O . LYS A 1 194 ? -13.491 9.481 10.528 1.00 91.56 194 LYS A O 1
ATOM 1495 N N . ALA A 1 195 ? -12.546 7.803 11.673 1.00 88.50 195 ALA A N 1
ATOM 1496 C CA . ALA A 1 195 ? -12.044 8.621 12.776 1.00 88.50 195 ALA A CA 1
ATOM 1497 C C . ALA A 1 195 ? -10.936 9.617 12.373 1.00 88.50 195 ALA A C 1
ATOM 1499 O O . ALA A 1 195 ? -10.590 10.483 13.170 1.00 88.50 195 ALA A O 1
ATOM 1500 N N . LEU A 1 196 ? -1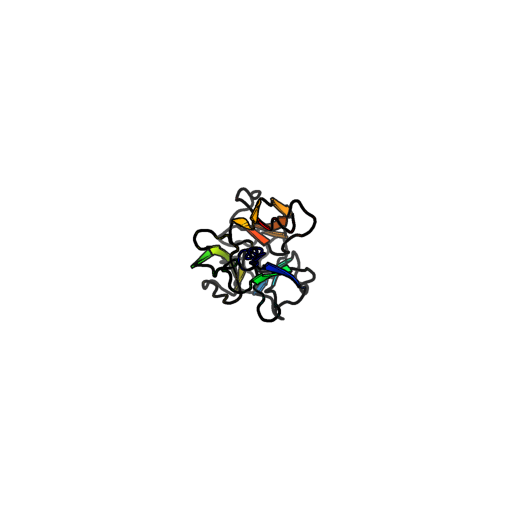0.361 9.473 11.172 1.00 82.88 196 LEU A N 1
ATOM 1501 C CA . LEU A 1 196 ? -9.271 10.307 10.647 1.00 82.88 196 LEU A CA 1
ATOM 1502 C C . LEU A 1 196 ? -9.675 11.072 9.368 1.00 82.88 196 LEU A C 1
ATOM 1504 O O . LEU A 1 196 ? -8.809 11.635 8.691 1.00 82.88 196 LEU A O 1
ATOM 1508 N N . SER A 1 197 ? -10.961 11.026 9.007 1.00 74.44 197 SER A N 1
ATOM 1509 C CA . SER A 1 197 ? -11.531 11.642 7.801 1.00 74.44 197 SER A CA 1
ATOM 1510 C C . SER A 1 197 ? -12.352 12.880 8.120 1.00 74.44 197 SER A C 1
ATOM 1512 O O . SER A 1 197 ? -12.874 12.967 9.252 1.00 74.44 197 SER A O 1
#

Organism: NCBI:txid2723052

Radius of gyration: 18.85 Å; chains: 1; bounding box: 55×32×71 Å

Foldseek 3Di:
DDDDPPPPDDDDPWDKDKDKDQAWDPDWQDWQAQLQFPWTKTWTHHDDDPQKFFLEIAMAGHDDRRDDIAMIMHTPPPPQWDAFPFKAWLDWLVQSRGPFTKTKIFGHHDPQWARAAIYMHGHDDTDDDPRHITGGPVQKDFWAFDDWRDWSPRSRGPWTKTWTFTGDPAPDGRNHIDIHRHDDGDPDTHMDGPVRD

Secondary structure (DSSP, 8-state):
----------S-----EEEEE--B-SS-SEE-TTS--SS--EEE-B-PPTT-EESS-EEESSSSPP-S-EEEEE--SSSSEE--SEEEEEEE-TTS--SS-EEEEEEEPPTTEE--S-EEEESSSPP--TTB-EEEGGGEEE-EEEEEEEE-TTS--SS--EEEEEE-SSS---S-EEEESSSSPP-S--EEEGGG-

InterPro domains:
  IPR009291 Vacuolar protein sorting-associated protein 62 [PF06101] (32-167)